Protein AF-A0A933GAS9-F1 (afdb_monomer_lite)

Sequence (254 aa):
MAAKLWDLASPVLLTLSVLVRNAERKRPPSYEQARKTLLDLLARQEREADRMQMEAAWLRARSPLVYLIDEVMVLDLAWSDENRKHWQNETLEVTYLHKPQPMRAVDFFKECDEVQQELFSRVNEQERLARQDLLEVFYVCLKLGFRGRYRRHEDQKVQGHTLSEYMAVLFDKLPAKALLAEDRVTGEAYKHTDDRQAVYTFGWTIKTCLAVLIGIALMYSIVTWTTWHRLTKDVNDIAEQKIQQTVREADTTG

Radius of gyration: 34.31 Å; chains: 1; bounding box: 99×55×86 Å

Structure (mmCIF, N/CA/C/O backbone):
data_AF-A0A933GAS9-F1
#
_entry.id   AF-A0A933GAS9-F1
#
loop_
_atom_site.group_PDB
_atom_site.id
_atom_site.type_symbol
_atom_site.label_atom_id
_atom_site.label_alt_id
_atom_site.label_comp_id
_atom_site.label_asym_id
_atom_site.label_entity_id
_atom_site.label_seq_id
_atom_site.pdbx_PDB_ins_code
_atom_site.Cartn_x
_atom_site.Cartn_y
_atom_site.Cartn_z
_atom_site.occupancy
_atom_site.B_iso_or_equiv
_atom_site.auth_seq_id
_atom_site.auth_comp_id
_atom_site.auth_asym_id
_atom_site.auth_atom_id
_atom_site.pdbx_PDB_model_num
ATOM 1 N N . MET A 1 1 ? -13.356 -14.466 18.664 1.00 48.41 1 MET A N 1
ATOM 2 C CA . MET A 1 1 ? -12.412 -14.476 17.527 1.00 48.41 1 MET A CA 1
ATOM 3 C C . MET A 1 1 ? -11.523 -13.259 17.724 1.00 48.41 1 MET A C 1
ATOM 5 O O . MET A 1 1 ? -12.081 -12.201 17.979 1.00 48.41 1 MET A O 1
ATOM 9 N N . ALA A 1 2 ? -10.198 -13.412 17.785 1.00 64.69 2 ALA A N 1
ATOM 10 C CA . ALA A 1 2 ? -9.307 -12.265 17.984 1.00 64.69 2 ALA A CA 1
ATOM 11 C C . ALA A 1 2 ? -9.431 -11.321 16.779 1.00 64.69 2 ALA A C 1
ATOM 13 O O . ALA A 1 2 ? -9.410 -11.805 15.647 1.00 64.69 2 ALA A O 1
ATOM 14 N N . ALA A 1 3 ? -9.623 -10.023 17.025 1.00 77.06 3 ALA A N 1
ATOM 15 C CA . ALA A 1 3 ? -9.703 -9.024 15.964 1.00 77.06 3 ALA A CA 1
ATOM 16 C C . ALA A 1 3 ? -8.361 -8.961 15.224 1.00 77.06 3 ALA A C 1
ATOM 18 O O . ALA A 1 3 ? -7.308 -8.918 15.867 1.00 77.06 3 ALA A O 1
ATOM 19 N N . LYS A 1 4 ? -8.397 -8.999 13.889 1.00 87.38 4 LYS A N 1
ATOM 20 C CA . LYS A 1 4 ? -7.196 -8.928 13.056 1.00 87.38 4 LYS A CA 1
ATOM 21 C C . LYS A 1 4 ? -7.093 -7.566 12.405 1.00 87.38 4 LYS A C 1
ATOM 23 O O . LYS A 1 4 ? -8.086 -6.991 11.966 1.00 87.38 4 LYS A O 1
ATOM 28 N N . LEU A 1 5 ? -5.867 -7.080 12.249 1.00 90.81 5 LEU A N 1
ATOM 29 C CA . LEU A 1 5 ? -5.626 -5.798 11.582 1.00 90.81 5 LEU A CA 1
ATOM 30 C C . LEU A 1 5 ? -6.091 -5.836 10.115 1.00 90.81 5 LEU A C 1
ATOM 32 O O . LEU A 1 5 ? -6.534 -4.829 9.561 1.00 90.81 5 LEU A O 1
ATOM 36 N N . TRP A 1 6 ? -6.057 -7.024 9.509 1.00 89.94 6 TRP A N 1
ATOM 37 C CA . TRP A 1 6 ? -6.593 -7.284 8.177 1.00 89.94 6 TRP A CA 1
ATOM 38 C C . TRP A 1 6 ? -8.081 -6.927 8.028 1.00 89.94 6 TRP A C 1
ATOM 40 O O . TRP A 1 6 ? -8.491 -6.428 6.976 1.00 89.94 6 TRP A O 1
ATOM 50 N N . ASP A 1 7 ? -8.890 -7.111 9.074 1.00 91.25 7 ASP A N 1
ATOM 51 C CA . ASP A 1 7 ? -10.328 -6.820 9.033 1.00 91.25 7 ASP A CA 1
ATOM 52 C C . ASP A 1 7 ? -10.596 -5.313 8.863 1.00 91.25 7 ASP A C 1
ATOM 54 O O . ASP A 1 7 ? -11.583 -4.924 8.238 1.00 91.25 7 ASP A O 1
ATOM 58 N N . LEU A 1 8 ? -9.672 -4.467 9.336 1.00 94.88 8 LEU A N 1
ATOM 59 C CA . LEU A 1 8 ? -9.704 -3.010 9.169 1.00 94.88 8 LEU A CA 1
ATOM 60 C C . LEU A 1 8 ? -9.134 -2.562 7.813 1.00 94.88 8 LEU A C 1
ATOM 62 O O . LEU A 1 8 ? -9.621 -1.607 7.206 1.00 94.88 8 LEU A O 1
ATOM 66 N N . ALA A 1 9 ? -8.095 -3.242 7.320 1.00 95.06 9 ALA A N 1
ATOM 67 C CA . ALA A 1 9 ? -7.422 -2.885 6.069 1.00 95.06 9 ALA A CA 1
ATOM 68 C C . ALA A 1 9 ? -8.197 -3.342 4.821 1.00 95.06 9 ALA A C 1
ATOM 70 O O . ALA A 1 9 ? -8.277 -2.614 3.825 1.00 95.06 9 ALA A O 1
ATOM 71 N N . SER A 1 10 ? -8.799 -4.532 4.863 1.00 93.69 10 SER A N 1
ATOM 72 C CA . SER A 1 10 ? -9.445 -5.147 3.701 1.00 93.69 10 SER A CA 1
ATOM 73 C C . SER A 1 10 ? -10.564 -4.301 3.070 1.00 93.69 10 SER A C 1
ATOM 75 O O . SER A 1 10 ? -10.582 -4.210 1.839 1.00 93.69 10 SER A O 1
ATOM 77 N N . PRO A 1 11 ? -11.441 -3.585 3.811 1.00 96.31 11 PRO A N 1
ATOM 78 C CA . PRO A 1 11 ? -12.473 -2.753 3.194 1.00 96.31 11 PRO A CA 1
ATOM 79 C C . PRO A 1 11 ? -11.889 -1.601 2.369 1.00 96.31 11 PRO A C 1
ATOM 81 O O . PRO A 1 11 ? -12.454 -1.235 1.334 1.00 96.31 11 PRO A O 1
ATOM 84 N N . VAL A 1 12 ? -10.749 -1.046 2.797 1.00 96.62 12 VAL A N 1
ATOM 85 C CA . VAL A 1 12 ? -10.029 0.015 2.074 1.00 96.62 12 VAL A CA 1
ATOM 86 C C . VAL A 1 12 ? -9.494 -0.521 0.751 1.00 96.62 12 VAL A C 1
ATOM 88 O O . VAL A 1 12 ? -9.767 0.053 -0.304 1.00 96.62 12 VAL A O 1
ATOM 91 N N . LEU A 1 13 ? -8.811 -1.665 0.793 1.00 94.00 13 LEU A N 1
ATOM 92 C CA . LEU A 1 13 ? -8.242 -2.321 -0.387 1.00 94.00 13 LEU A CA 1
ATOM 93 C C . LEU A 1 13 ? -9.319 -2.762 -1.392 1.00 94.00 13 LEU A C 1
ATOM 95 O O . LEU A 1 13 ? -9.166 -2.581 -2.604 1.00 94.00 13 LEU A O 1
ATOM 99 N N . LEU A 1 14 ? -10.440 -3.297 -0.900 1.00 93.56 14 LEU A N 1
ATOM 100 C CA . LEU A 1 14 ? -11.584 -3.682 -1.729 1.00 93.56 14 LEU A CA 1
ATOM 101 C C . LEU A 1 14 ? -12.230 -2.466 -2.393 1.00 93.56 14 LEU A C 1
ATOM 103 O O . LEU A 1 14 ? -12.504 -2.495 -3.593 1.00 93.56 14 LEU A O 1
ATOM 107 N N . THR A 1 15 ? -12.434 -1.383 -1.640 1.00 94.44 15 THR A N 1
ATOM 108 C CA . THR A 1 15 ? -12.985 -0.136 -2.186 1.00 94.44 15 THR A CA 1
ATOM 109 C C . THR A 1 15 ? -12.075 0.424 -3.271 1.00 94.44 15 THR A C 1
ATOM 111 O O . THR A 1 15 ? -12.555 0.773 -4.349 1.00 94.44 15 THR A O 1
ATOM 114 N N . LEU A 1 16 ? -10.761 0.435 -3.039 1.00 93.06 16 LEU A N 1
ATOM 115 C CA . LEU A 1 16 ? -9.787 0.875 -4.032 1.00 93.06 16 LEU A CA 1
ATOM 116 C C . LEU A 1 16 ? -9.860 0.035 -5.315 1.00 93.06 16 LEU A C 1
ATOM 118 O O . LEU A 1 16 ? -9.949 0.586 -6.411 1.00 93.06 16 LEU A O 1
ATOM 122 N N . SER A 1 17 ? -9.927 -1.290 -5.177 1.00 90.62 17 SER A N 1
ATOM 123 C CA . SER A 1 17 ? -10.065 -2.217 -6.308 1.00 90.62 17 SER A CA 1
ATOM 124 C C . SER A 1 17 ? -11.349 -1.966 -7.111 1.00 90.62 17 SER A C 1
ATOM 126 O O . SER A 1 17 ? -11.346 -2.032 -8.341 1.00 90.62 17 SER A O 1
ATOM 128 N N . VAL A 1 18 ? -12.455 -1.637 -6.436 1.00 91.12 18 VAL A N 1
ATOM 129 C CA . VAL A 1 18 ? -13.719 -1.260 -7.090 1.00 91.12 18 VAL A CA 1
ATOM 130 C C . VAL A 1 18 ? -13.575 0.055 -7.860 1.00 91.12 18 VAL A C 1
ATOM 132 O O . VAL A 1 18 ? -14.058 0.140 -8.990 1.00 91.12 18 VAL A O 1
ATOM 135 N N . LEU A 1 19 ? -12.899 1.062 -7.297 1.00 89.25 19 LEU A N 1
ATOM 136 C CA . LEU A 1 19 ? -12.661 2.343 -7.975 1.00 89.25 19 LEU A CA 1
ATOM 137 C C . LEU A 1 19 ? -11.825 2.154 -9.249 1.00 89.25 19 LEU A C 1
ATOM 139 O O . LEU A 1 19 ? -12.211 2.665 -10.302 1.00 89.25 19 LEU A O 1
ATOM 143 N N . VAL A 1 20 ? -10.749 1.363 -9.178 1.00 88.31 20 VAL A N 1
ATOM 144 C CA . VAL A 1 20 ? -9.908 1.020 -10.340 1.00 88.31 20 VAL A CA 1
ATOM 145 C C . VAL A 1 20 ? -10.725 0.295 -11.406 1.00 88.31 20 VAL A C 1
ATOM 147 O O . VAL A 1 20 ? -10.788 0.738 -12.551 1.00 88.31 20 VAL A O 1
ATOM 150 N N . ARG A 1 21 ? -11.455 -0.759 -11.027 1.00 88.25 21 ARG A N 1
ATOM 151 C CA . ARG A 1 21 ? -12.283 -1.533 -11.965 1.00 88.25 21 ARG A CA 1
ATOM 152 C C . ARG A 1 21 ? -13.377 -0.690 -12.628 1.00 88.25 21 ARG A C 1
ATOM 154 O O . ARG A 1 21 ? -13.732 -0.919 -13.785 1.00 88.25 21 ARG A O 1
ATOM 161 N N . ASN A 1 22 ? -13.945 0.277 -11.909 1.00 87.06 22 ASN A N 1
ATOM 162 C CA . ASN A 1 22 ? -14.915 1.213 -12.475 1.00 87.06 22 ASN A CA 1
ATOM 163 C C . ASN A 1 22 ? -14.261 2.149 -13.500 1.00 87.06 22 ASN A C 1
ATOM 165 O O . ASN A 1 22 ? -14.838 2.386 -14.566 1.00 87.06 22 ASN A O 1
ATOM 169 N N . ALA A 1 23 ? -13.042 2.618 -13.228 1.00 85.31 23 ALA A N 1
ATOM 170 C CA . ALA A 1 23 ? -12.268 3.418 -14.170 1.00 85.31 23 ALA A CA 1
ATOM 171 C C . ALA A 1 23 ? -11.911 2.630 -15.444 1.00 85.31 23 ALA A C 1
ATOM 173 O O . ALA A 1 23 ? -12.145 3.134 -16.543 1.00 85.31 23 ALA A O 1
ATOM 174 N N . GLU A 1 24 ? -11.472 1.372 -15.326 1.00 85.44 24 GLU A N 1
ATOM 175 C CA . GLU A 1 24 ? -11.213 0.475 -16.471 1.00 85.44 24 GLU A CA 1
ATOM 176 C C . GLU A 1 24 ? -12.456 0.277 -17.353 1.00 85.44 24 GLU A C 1
ATOM 178 O O . GLU A 1 24 ? -12.376 0.210 -18.580 1.00 85.44 24 GLU A O 1
ATOM 183 N N . ARG A 1 25 ? -13.643 0.255 -16.737 1.00 88.38 25 ARG A N 1
ATOM 184 C CA . ARG A 1 25 ? -14.943 0.181 -17.425 1.00 88.38 25 ARG A CA 1
ATOM 185 C C . ARG A 1 25 ? -15.400 1.516 -18.023 1.00 88.38 25 ARG A C 1
ATOM 187 O O . ARG A 1 25 ? -16.572 1.646 -18.381 1.00 88.38 25 ARG A O 1
ATOM 194 N N . LYS A 1 26 ? -14.503 2.501 -18.134 1.00 85.88 26 LYS A N 1
ATOM 195 C CA . LYS A 1 26 ? -14.772 3.863 -18.627 1.00 85.88 26 LYS A CA 1
ATOM 196 C C . LYS A 1 26 ? -15.859 4.589 -17.827 1.00 85.88 26 LYS A C 1
ATOM 198 O O . LYS A 1 26 ? -16.584 5.422 -18.366 1.00 85.88 26 LYS A O 1
ATOM 203 N N . ARG A 1 27 ? -15.986 4.266 -16.539 1.00 87.81 27 ARG A N 1
ATOM 204 C CA . ARG A 1 27 ? -16.880 4.936 -15.585 1.00 87.81 27 ARG A CA 1
ATOM 205 C C . ARG A 1 27 ? -16.076 5.408 -14.372 1.00 87.81 27 ARG A C 1
ATOM 207 O O . ARG A 1 27 ? -16.343 4.948 -13.259 1.00 87.81 27 ARG A O 1
ATOM 214 N N . PRO A 1 28 ? -15.052 6.260 -14.568 1.00 86.50 28 PRO A N 1
ATOM 215 C CA . PRO A 1 28 ? -14.286 6.762 -13.444 1.00 86.50 28 PRO A CA 1
ATOM 216 C C . PRO A 1 28 ? -15.210 7.571 -12.517 1.00 86.50 28 PRO A C 1
ATOM 218 O O . PRO A 1 28 ? -16.067 8.314 -13.004 1.00 86.50 28 PRO A O 1
ATOM 221 N N . PRO A 1 29 ? -15.062 7.435 -11.190 1.00 88.12 29 PRO A N 1
ATOM 222 C CA . PRO A 1 29 ? -15.756 8.306 -10.247 1.00 88.12 29 PRO A CA 1
ATOM 223 C C . PRO A 1 29 ? -15.302 9.757 -10.448 1.00 88.12 29 PRO A C 1
ATOM 225 O O . PRO A 1 29 ? -14.171 10.003 -10.885 1.00 88.12 29 PRO A O 1
ATOM 228 N N . SER A 1 30 ? -16.152 10.720 -10.082 1.00 90.88 30 SER A N 1
ATOM 229 C CA . SER A 1 30 ? -15.696 12.108 -9.977 1.00 90.88 30 SER A CA 1
ATOM 230 C C . SER A 1 30 ? -14.639 12.233 -8.874 1.00 90.88 30 SER A C 1
ATOM 232 O O . SER A 1 30 ? -14.633 11.452 -7.918 1.00 90.88 30 SER A O 1
ATOM 234 N N . TYR A 1 31 ? -13.753 13.226 -8.998 1.00 92.50 31 TYR A N 1
ATOM 235 C CA . TYR A 1 31 ? -12.731 13.521 -7.988 1.00 92.50 31 TYR A CA 1
ATOM 236 C C . TYR A 1 31 ? -13.344 13.653 -6.585 1.00 92.50 31 TYR A C 1
ATOM 238 O O . TYR A 1 31 ? -12.924 12.968 -5.652 1.00 92.50 31 TYR A O 1
ATOM 246 N N . GLU A 1 32 ? -14.396 14.465 -6.453 1.00 93.12 32 GLU A N 1
ATOM 247 C CA . GLU A 1 32 ? -15.086 14.701 -5.180 1.00 93.12 32 GLU A CA 1
ATOM 248 C C . GLU A 1 32 ? -15.701 13.420 -4.609 1.00 93.12 32 GLU A C 1
ATOM 250 O O . GLU A 1 32 ? -15.577 13.150 -3.414 1.00 93.12 32 GLU A O 1
ATOM 255 N N . GLN A 1 33 ? -16.326 12.598 -5.460 1.00 93.62 3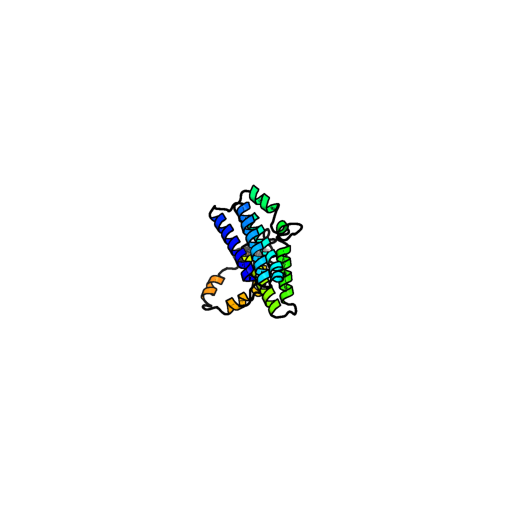3 GLN A N 1
ATOM 256 C CA . GLN A 1 33 ? -16.934 11.341 -5.034 1.00 93.62 33 GLN A CA 1
ATOM 257 C C . GLN A 1 33 ? -15.876 10.353 -4.540 1.00 93.62 33 GLN A C 1
ATOM 259 O O . GLN A 1 33 ? -16.061 9.750 -3.481 1.00 93.62 33 GLN A O 1
ATOM 264 N N . ALA A 1 34 ? -14.774 10.188 -5.277 1.00 94.25 34 ALA A N 1
ATOM 265 C CA . ALA A 1 34 ? -13.682 9.302 -4.885 1.00 94.25 34 ALA A CA 1
ATOM 266 C C . ALA A 1 34 ? -13.052 9.760 -3.564 1.00 94.25 34 ALA A C 1
ATOM 268 O O . ALA A 1 34 ? -12.948 8.968 -2.625 1.00 94.25 34 ALA A O 1
ATOM 269 N N . ARG A 1 35 ? -12.713 11.052 -3.462 1.00 95.31 35 ARG A N 1
ATOM 270 C CA . ARG A 1 35 ? -12.095 11.647 -2.271 1.00 95.31 35 ARG A CA 1
ATOM 271 C C . ARG A 1 35 ? -12.984 11.493 -1.042 1.00 95.31 35 ARG A C 1
ATOM 273 O O . ARG A 1 35 ? -12.525 10.982 -0.024 1.00 95.31 35 ARG A O 1
ATOM 280 N N . LYS A 1 36 ? -14.266 11.857 -1.151 1.00 95.81 36 LYS A N 1
ATOM 281 C CA . LYS A 1 36 ? -15.238 11.702 -0.062 1.00 95.81 36 LYS A CA 1
ATOM 282 C C . LYS A 1 36 ? -15.380 10.241 0.361 1.00 95.81 36 LYS A C 1
ATOM 284 O O . LYS A 1 36 ? -15.288 9.947 1.545 1.00 95.81 36 LYS A O 1
ATOM 289 N N . THR A 1 37 ? -15.543 9.326 -0.597 1.00 96.06 37 THR A N 1
ATOM 290 C CA . THR A 1 37 ? -15.703 7.889 -0.313 1.00 96.06 37 THR A CA 1
ATOM 291 C C . THR A 1 37 ? -14.514 7.335 0.472 1.00 96.06 37 THR A C 1
ATOM 293 O O . THR A 1 37 ? -14.703 6.601 1.439 1.00 96.06 37 THR A O 1
ATOM 296 N N . LEU A 1 38 ? -13.291 7.693 0.075 1.00 96.94 38 LEU A N 1
ATOM 297 C CA . LEU A 1 38 ? -12.070 7.220 0.725 1.00 96.94 38 LEU A CA 1
ATOM 298 C C . LEU A 1 38 ? -11.891 7.824 2.121 1.00 96.94 38 LEU A C 1
ATOM 300 O O . LEU A 1 38 ? -11.577 7.090 3.053 1.00 96.94 38 LEU A O 1
ATOM 304 N N . LEU A 1 39 ? -12.138 9.126 2.289 1.00 97.19 39 LEU A N 1
ATOM 305 C CA . LEU A 1 39 ? -12.057 9.787 3.596 1.00 97.19 39 LEU A CA 1
ATOM 306 C C . LEU A 1 39 ? -13.109 9.255 4.576 1.00 97.19 39 LEU A C 1
ATOM 308 O O . LEU A 1 39 ? -12.769 8.919 5.710 1.00 97.19 39 LEU A O 1
ATOM 312 N N . ASP A 1 40 ? -14.360 9.111 4.134 1.00 97.44 40 ASP A N 1
ATOM 313 C CA . ASP A 1 40 ? -15.444 8.553 4.950 1.00 97.44 40 ASP A CA 1
ATOM 314 C C . ASP A 1 40 ? -15.118 7.116 5.382 1.00 97.44 40 ASP A C 1
ATOM 316 O O . ASP A 1 40 ? -15.367 6.727 6.529 1.00 97.44 40 ASP A O 1
ATOM 320 N N . LEU A 1 41 ? -14.523 6.330 4.478 1.00 97.69 41 LEU A N 1
ATOM 321 C CA . LEU A 1 41 ? -14.094 4.967 4.761 1.00 97.69 41 LEU A CA 1
ATOM 322 C C . LEU A 1 41 ? -12.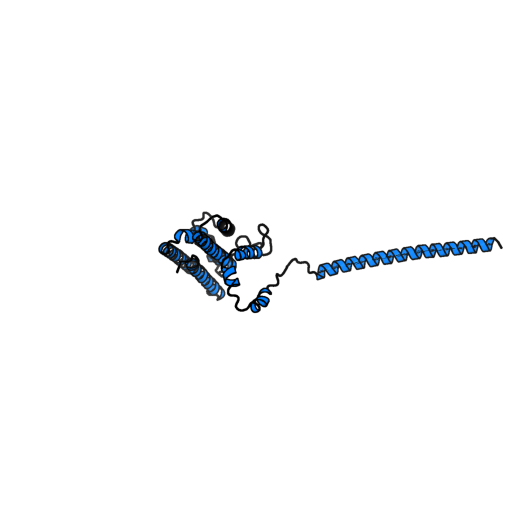939 4.923 5.764 1.00 97.69 41 LEU A C 1
ATOM 324 O O . LEU A 1 41 ? -13.035 4.180 6.737 1.00 97.69 41 LEU A O 1
ATOM 328 N N . LEU A 1 42 ? -11.883 5.714 5.566 1.00 97.50 42 LEU A N 1
ATOM 329 C CA . LEU A 1 42 ? -10.743 5.781 6.487 1.00 97.50 42 LEU A CA 1
ATOM 330 C C . LEU A 1 42 ? -11.189 6.218 7.888 1.00 97.50 42 LEU A C 1
ATOM 332 O O . LEU A 1 42 ? -10.857 5.557 8.869 1.00 97.50 42 LEU A O 1
ATOM 336 N N . ALA A 1 43 ? -12.033 7.249 7.981 1.00 96.75 43 ALA A N 1
ATOM 337 C CA . ALA A 1 43 ? -12.601 7.703 9.248 1.00 96.75 43 ALA A CA 1
ATOM 338 C C . ALA A 1 43 ? -13.492 6.636 9.908 1.00 96.75 43 ALA A C 1
ATOM 340 O O . ALA A 1 43 ? -13.548 6.526 11.134 1.00 96.75 43 ALA A O 1
ATOM 341 N N . ARG A 1 44 ? -14.212 5.833 9.113 1.00 97.38 44 ARG A N 1
ATOM 342 C CA . ARG A 1 44 ? -14.976 4.692 9.631 1.00 97.38 44 ARG A CA 1
ATOM 343 C C . ARG A 1 44 ? -14.059 3.605 10.186 1.00 97.38 44 ARG A C 1
ATOM 345 O O . ARG A 1 44 ? -14.372 3.093 11.257 1.00 97.38 44 ARG A O 1
ATOM 352 N N . GLN A 1 45 ? -12.973 3.265 9.490 1.00 97.06 45 GLN A N 1
ATOM 353 C CA . GLN A 1 45 ? -12.019 2.260 9.969 1.00 97.06 45 GLN A CA 1
ATOM 354 C C . GLN A 1 45 ? -11.286 2.725 11.226 1.00 97.06 45 GLN A C 1
ATOM 356 O O . GLN A 1 45 ? -11.084 1.932 12.131 1.00 97.06 45 GLN A O 1
ATOM 361 N N . GLU A 1 46 ? -10.995 4.018 11.351 1.00 96.62 46 GLU A N 1
ATOM 362 C CA . GLU A 1 46 ? -10.413 4.592 12.569 1.00 96.62 46 GLU A CA 1
ATOM 363 C C . GLU A 1 46 ? -11.344 4.437 13.785 1.00 96.62 46 GLU A C 1
ATOM 365 O O . GLU A 1 46 ? -10.907 4.003 14.847 1.00 96.62 46 GLU A O 1
ATOM 370 N N . ARG A 1 47 ? -12.655 4.660 13.614 1.00 97.19 47 ARG A N 1
ATOM 371 C CA . ARG A 1 47 ? -13.664 4.387 14.661 1.00 97.19 47 ARG A CA 1
ATOM 372 C C . ARG A 1 47 ? -13.885 2.899 14.943 1.00 97.19 47 ARG A C 1
ATOM 374 O O . ARG A 1 47 ? -14.416 2.538 15.989 1.00 97.19 47 ARG A O 1
ATOM 381 N N . GLU A 1 48 ? -13.624 2.026 13.976 1.00 96.31 48 GLU A N 1
ATOM 382 C CA . GLU A 1 48 ? -13.687 0.576 14.187 1.00 96.31 48 GLU A CA 1
ATOM 383 C C . GLU A 1 48 ? -12.445 0.093 14.943 1.00 96.31 48 GLU A C 1
ATOM 385 O O . GLU A 1 48 ? -12.581 -0.673 15.890 1.00 96.31 48 GLU A O 1
ATOM 390 N N . ALA A 1 49 ? -11.266 0.620 14.607 1.00 95.69 49 ALA A N 1
ATOM 391 C CA . ALA A 1 49 ? -10.025 0.358 15.322 1.00 95.69 49 ALA A CA 1
ATOM 392 C C . ALA A 1 49 ? -10.130 0.752 16.801 1.00 95.69 49 ALA A C 1
ATOM 394 O O . ALA A 1 49 ? -9.740 -0.039 17.652 1.00 95.69 49 ALA A O 1
ATOM 395 N N . ASP A 1 50 ? -10.720 1.914 17.098 1.00 95.81 50 ASP A N 1
ATOM 396 C CA . ASP A 1 50 ? -11.013 2.370 18.467 1.00 95.81 50 ASP A CA 1
ATOM 397 C C . ASP A 1 50 ? -11.917 1.384 19.227 1.00 95.81 50 ASP A C 1
ATOM 399 O O . ASP A 1 50 ? -11.609 0.911 20.319 1.00 95.81 50 ASP A O 1
ATOM 403 N N . ARG A 1 51 ? -13.003 0.930 18.591 1.00 95.06 51 ARG A N 1
ATOM 404 C CA . ARG A 1 51 ? -13.896 -0.081 19.187 1.00 95.06 51 ARG A CA 1
ATOM 405 C C . ARG A 1 51 ? -13.226 -1.435 19.410 1.00 95.06 51 ARG A C 1
ATOM 407 O O . ARG A 1 51 ? -13.616 -2.158 20.325 1.00 95.06 51 ARG A O 1
ATOM 414 N N . MET A 1 52 ? -12.253 -1.786 18.575 1.00 92.75 52 MET A N 1
ATOM 415 C CA . MET A 1 52 ? -11.481 -3.023 18.675 1.00 92.75 52 MET A CA 1
ATOM 416 C C . MET A 1 52 ? -10.245 -2.896 19.578 1.00 92.75 52 MET A C 1
ATOM 418 O O . MET A 1 52 ? -9.569 -3.904 19.776 1.00 92.75 52 MET A O 1
ATOM 422 N N . GLN A 1 53 ? -9.948 -1.708 20.128 1.00 92.75 53 GLN A N 1
ATOM 423 C CA . GLN A 1 53 ? -8.716 -1.417 20.881 1.00 92.75 53 GLN A CA 1
ATOM 424 C C . GLN A 1 53 ? -7.442 -1.694 20.057 1.00 92.75 53 GLN A C 1
ATOM 426 O O . GLN A 1 53 ? -6.467 -2.282 20.530 1.00 92.75 53 GLN A O 1
ATOM 431 N N . MET A 1 54 ? -7.483 -1.335 18.771 1.00 92.62 54 MET A N 1
ATOM 432 C CA . MET A 1 54 ? -6.421 -1.548 17.781 1.00 92.62 54 MET A CA 1
ATOM 433 C C . MET A 1 54 ? -5.890 -0.233 17.198 1.00 92.62 54 MET A C 1
ATOM 435 O O . MET A 1 54 ? -5.298 -0.224 16.118 1.00 92.62 54 MET A O 1
ATOM 439 N N . GLU A 1 55 ? -6.075 0.887 17.890 1.00 94.06 55 GLU A N 1
ATOM 440 C CA . GLU A 1 55 ? -5.730 2.235 17.430 1.00 94.06 55 GLU A CA 1
ATOM 441 C C . GLU A 1 55 ? -4.250 2.318 17.054 1.00 94.06 55 GLU A C 1
ATOM 443 O O . GLU A 1 55 ? -3.904 2.762 15.962 1.00 94.06 55 GLU A O 1
ATOM 448 N N . ALA A 1 56 ? -3.365 1.805 17.914 1.00 91.81 56 ALA A N 1
ATOM 449 C CA . ALA A 1 56 ? -1.925 1.808 17.666 1.00 91.81 56 ALA A CA 1
ATOM 450 C C . ALA A 1 56 ? -1.533 0.989 16.422 1.00 91.81 56 ALA A C 1
ATOM 452 O O . ALA A 1 56 ? -0.675 1.409 15.643 1.00 91.81 56 ALA A O 1
ATOM 453 N N . ALA A 1 57 ? -2.175 -0.162 16.205 1.00 91.88 57 ALA A N 1
ATOM 454 C CA . ALA A 1 57 ? -1.932 -0.996 15.030 1.00 91.88 57 ALA A CA 1
ATOM 455 C C . ALA A 1 57 ? -2.475 -0.331 13.754 1.00 91.88 57 ALA A C 1
ATOM 457 O O . ALA A 1 57 ? -1.791 -0.291 12.728 1.00 91.88 57 ALA A O 1
ATOM 458 N N . TRP A 1 58 ? -3.668 0.266 13.832 1.00 95.06 58 TRP A N 1
ATOM 459 C CA . TRP A 1 58 ? -4.289 1.006 12.735 1.00 95.06 58 TRP A CA 1
ATOM 460 C C . TRP A 1 58 ? -3.477 2.236 12.321 1.00 95.06 58 TRP A C 1
ATOM 462 O O . TRP A 1 58 ? -3.289 2.469 11.127 1.00 95.06 58 TRP A O 1
ATOM 472 N N . LEU A 1 59 ? -2.931 2.987 13.282 1.00 93.75 59 LEU A N 1
ATOM 473 C CA . LEU A 1 59 ? -2.069 4.143 13.018 1.00 93.75 59 LEU A CA 1
ATOM 474 C C . LEU A 1 59 ? -0.864 3.782 12.141 1.00 93.75 59 LEU A C 1
ATOM 476 O O . LEU A 1 59 ? -0.464 4.593 11.307 1.00 93.75 59 LEU A O 1
ATOM 480 N N . ARG A 1 60 ? -0.315 2.571 12.295 1.00 94.00 60 ARG A N 1
ATOM 481 C CA . ARG A 1 60 ? 0.765 2.063 11.436 1.00 94.00 60 ARG A CA 1
ATOM 482 C C . ARG A 1 60 ? 0.245 1.534 10.101 1.00 94.00 60 ARG A C 1
ATOM 484 O O . ARG A 1 60 ? 0.873 1.765 9.077 1.00 94.00 60 ARG A O 1
ATOM 491 N N . ALA A 1 61 ? -0.900 0.853 10.092 1.00 95.19 61 ALA A N 1
ATOM 492 C CA . ALA A 1 61 ? -1.467 0.244 8.887 1.00 95.19 61 ALA A CA 1
ATOM 493 C C . ALA A 1 61 ? -2.066 1.250 7.898 1.00 95.19 61 ALA A C 1
ATOM 495 O O . ALA A 1 61 ? -2.060 1.012 6.692 1.00 95.19 61 ALA A O 1
ATOM 496 N N . ARG A 1 62 ? -2.576 2.389 8.377 1.00 95.00 62 ARG A N 1
ATOM 497 C CA . ARG A 1 62 ? -3.183 3.404 7.506 1.00 95.00 62 ARG A CA 1
ATOM 498 C C . ARG A 1 62 ? -2.169 4.065 6.574 1.00 95.00 62 ARG A C 1
ATOM 500 O O . ARG A 1 62 ? -2.548 4.460 5.476 1.00 95.00 62 ARG A O 1
ATOM 507 N N . SER A 1 63 ? -0.896 4.148 6.970 1.00 94.12 63 SER A N 1
ATOM 508 C CA . SER A 1 63 ? 0.171 4.735 6.150 1.00 94.12 63 SER A CA 1
ATOM 509 C C . SER A 1 63 ? 0.360 4.003 4.813 1.00 94.12 63 SER A C 1
ATOM 511 O O . SER A 1 63 ? 0.132 4.628 3.775 1.00 94.12 63 SER A O 1
ATOM 513 N N . PRO A 1 64 ? 0.672 2.688 4.771 1.00 95.06 64 PRO A N 1
ATOM 514 C CA . PRO A 1 64 ? 0.811 1.963 3.507 1.00 95.06 64 PRO A CA 1
ATOM 515 C C . PRO A 1 64 ? -0.469 1.928 2.672 1.00 95.06 64 PRO A C 1
ATOM 517 O O . PRO A 1 64 ? -0.385 1.906 1.443 1.00 95.06 64 PRO A O 1
ATOM 520 N N . LEU A 1 65 ? -1.647 1.955 3.304 1.00 96.25 65 LEU A N 1
ATOM 521 C CA . LEU A 1 65 ? -2.922 2.056 2.591 1.00 96.25 65 LEU A CA 1
ATOM 522 C C . LEU A 1 65 ? -3.055 3.403 1.878 1.00 96.25 65 LEU A C 1
ATOM 524 O O . LEU A 1 65 ? -3.416 3.440 0.706 1.00 96.25 65 LEU A O 1
ATOM 528 N N . VAL A 1 66 ? -2.731 4.502 2.556 1.00 95.94 66 VAL A N 1
ATOM 529 C CA . VAL A 1 66 ? -2.765 5.849 1.976 1.00 95.94 66 VAL A CA 1
ATOM 530 C C . VAL A 1 66 ? -1.725 6.007 0.871 1.00 95.94 66 VAL A C 1
ATOM 532 O O . VAL A 1 66 ? -2.064 6.535 -0.186 1.00 95.94 66 VAL A O 1
ATOM 535 N N . TYR A 1 67 ? -0.508 5.485 1.051 1.00 94.69 67 TYR A N 1
ATOM 536 C CA . TYR A 1 67 ? 0.517 5.486 0.003 1.00 94.69 67 TYR A CA 1
ATOM 537 C C . TYR A 1 67 ? 0.032 4.778 -1.268 1.00 94.69 67 TYR A C 1
ATOM 539 O O . TYR A 1 67 ? 0.179 5.316 -2.369 1.00 94.69 67 TYR A O 1
ATOM 547 N N . LEU A 1 68 ? -0.603 3.610 -1.115 1.00 94.56 68 LEU A N 1
ATOM 548 C CA . LEU A 1 68 ? -1.228 2.890 -2.222 1.00 94.56 68 LEU A CA 1
ATOM 549 C C . LEU A 1 68 ? -2.374 3.694 -2.846 1.00 94.56 68 LEU A C 1
ATOM 551 O O . LEU A 1 68 ? -2.406 3.833 -4.066 1.00 94.56 68 LEU A O 1
ATOM 555 N N . ILE A 1 69 ? -3.302 4.221 -2.038 1.00 95.19 69 ILE A N 1
ATOM 556 C CA . ILE A 1 69 ? -4.439 5.010 -2.530 1.00 95.19 69 ILE A CA 1
ATOM 557 C C . ILE A 1 69 ? -3.932 6.172 -3.371 1.00 95.19 69 ILE A C 1
ATOM 559 O O . ILE A 1 69 ? -4.353 6.316 -4.515 1.00 95.19 69 ILE A O 1
ATOM 563 N N . ASP A 1 70 ? -3.019 6.979 -2.833 1.00 93.62 70 ASP A N 1
ATOM 564 C CA . ASP A 1 70 ? -2.490 8.122 -3.557 1.00 93.62 70 ASP A CA 1
ATOM 565 C C . ASP A 1 70 ? -1.871 7.657 -4.877 1.00 93.62 70 ASP A C 1
ATOM 567 O O . ASP A 1 70 ? -2.150 8.248 -5.922 1.00 93.62 70 ASP A O 1
ATOM 571 N N . GLU A 1 71 ? -1.017 6.623 -4.862 1.00 91.81 71 GLU A N 1
ATOM 572 C CA . GLU A 1 71 ? -0.396 6.051 -6.069 1.00 91.81 71 GLU A CA 1
ATOM 573 C C . GLU A 1 71 ? -1.426 5.665 -7.133 1.00 91.81 71 GLU A C 1
ATOM 575 O O . GLU A 1 71 ? -1.373 6.192 -8.246 1.00 91.81 71 GLU A O 1
ATOM 580 N N . VAL A 1 72 ? -2.424 4.874 -6.763 1.00 91.06 72 VAL A N 1
ATOM 581 C CA . VAL A 1 72 ? -3.493 4.436 -7.666 1.00 91.06 72 VAL A CA 1
ATOM 582 C C . VAL A 1 72 ? -4.294 5.618 -8.221 1.00 91.06 72 VAL A C 1
ATOM 584 O O . VAL A 1 72 ? -4.555 5.687 -9.422 1.00 91.06 72 VAL A O 1
ATOM 587 N N . MET A 1 73 ? -4.653 6.591 -7.381 1.00 90.81 73 MET A N 1
ATOM 588 C CA . MET A 1 73 ? -5.447 7.755 -7.799 1.00 90.81 73 MET A CA 1
ATOM 589 C C . MET A 1 73 ? -4.702 8.630 -8.811 1.00 90.81 73 MET A C 1
ATOM 591 O O . MET A 1 73 ? -5.299 9.160 -9.745 1.00 90.81 73 MET A O 1
ATOM 595 N N . VAL A 1 74 ? -3.383 8.771 -8.661 1.00 88.88 74 VAL A N 1
ATOM 596 C CA . VAL A 1 74 ? -2.585 9.598 -9.574 1.00 88.88 74 VAL A CA 1
ATOM 597 C C . VAL A 1 74 ? -2.262 8.862 -10.876 1.00 88.88 74 VAL A C 1
ATOM 599 O O . VAL A 1 74 ? -2.104 9.518 -11.909 1.00 88.88 74 VAL A O 1
ATOM 602 N N . LEU A 1 75 ? -2.117 7.536 -10.842 1.00 84.75 75 LEU A N 1
ATOM 603 C CA . LEU A 1 75 ? -1.518 6.774 -11.942 1.00 84.75 75 LEU A CA 1
ATOM 604 C C . LEU A 1 75 ? -2.491 5.902 -12.713 1.00 84.75 75 LEU A C 1
ATOM 606 O O . LEU A 1 75 ? -2.405 5.864 -13.939 1.00 84.75 75 LEU A O 1
ATOM 610 N N . ASP A 1 76 ? -3.395 5.237 -12.005 1.00 79.31 76 ASP A N 1
ATOM 611 C CA . ASP A 1 76 ? -4.196 4.157 -12.572 1.00 79.31 76 ASP A CA 1
ATOM 612 C C . ASP A 1 76 ? -5.624 4.614 -12.872 1.00 79.31 76 ASP A C 1
ATOM 614 O O . ASP A 1 76 ? -6.281 4.080 -13.768 1.00 79.31 76 ASP A O 1
ATOM 618 N N . LEU A 1 77 ? -6.118 5.645 -12.175 1.00 81.25 77 LEU A N 1
ATOM 619 C CA . LEU A 1 77 ? -7.407 6.232 -12.521 1.00 81.25 77 LEU A CA 1
ATOM 620 C C . LEU A 1 77 ? -7.303 7.090 -13.790 1.00 81.25 77 LEU A C 1
ATOM 622 O O . LEU A 1 77 ? -6.545 8.059 -13.881 1.00 81.25 77 LEU A O 1
ATOM 626 N N . ALA A 1 78 ? -8.145 6.746 -14.769 1.00 80.19 78 ALA A N 1
ATOM 627 C CA . ALA A 1 78 ? -8.325 7.460 -16.032 1.00 80.19 78 ALA A CA 1
ATOM 628 C C . ALA A 1 78 ? -9.099 8.784 -15.847 1.00 80.19 78 ALA A C 1
ATOM 630 O O . ALA A 1 78 ? -10.156 9.004 -16.440 1.00 80.19 78 ALA A O 1
ATOM 631 N N . TRP A 1 79 ? -8.599 9.652 -14.972 1.00 83.50 79 TRP A N 1
ATOM 632 C CA . TRP A 1 79 ? -9.110 11.002 -14.758 1.00 83.50 79 TRP A CA 1
ATOM 633 C C . TRP A 1 79 ? -8.613 11.987 -15.818 1.00 83.50 79 TRP A C 1
ATOM 635 O O . TRP A 1 79 ? -7.599 11.751 -16.476 1.00 83.50 79 TRP A O 1
ATOM 645 N N . SER A 1 80 ? -9.308 13.126 -15.937 1.00 85.75 80 SER A N 1
ATOM 646 C CA . SER A 1 80 ? -8.761 14.297 -16.625 1.00 85.75 80 SER A CA 1
ATOM 647 C C . SER A 1 80 ? -7.474 14.763 -15.937 1.00 85.75 80 SER A C 1
ATOM 649 O O . SER A 1 80 ? -7.293 14.585 -14.727 1.00 85.75 80 SER A O 1
ATOM 651 N N . ASP A 1 81 ? -6.582 15.396 -16.697 1.00 87.25 81 ASP A N 1
ATOM 652 C CA . ASP A 1 81 ? -5.312 15.895 -16.158 1.00 87.25 81 ASP A CA 1
ATOM 653 C C . ASP A 1 81 ? -5.514 16.933 -15.043 1.00 87.25 81 ASP A C 1
ATOM 655 O O . ASP A 1 81 ? -4.702 17.020 -14.124 1.00 87.25 81 ASP A O 1
ATOM 659 N N . GLU A 1 82 ? -6.618 17.681 -15.081 1.00 89.12 82 GLU A N 1
ATOM 660 C CA . GLU A 1 82 ? -7.032 18.619 -14.032 1.00 89.12 82 GLU A CA 1
ATOM 661 C C . GLU A 1 82 ? -7.313 17.896 -12.711 1.00 89.12 82 GLU A C 1
ATOM 663 O O . GLU A 1 82 ? -6.723 18.234 -11.688 1.00 89.12 82 GLU A O 1
ATOM 668 N N . ASN A 1 83 ? -8.137 16.845 -12.730 1.00 89.25 83 ASN A N 1
ATOM 669 C CA . ASN A 1 83 ? -8.453 16.054 -11.537 1.00 89.25 83 ASN A CA 1
ATOM 670 C C . ASN A 1 83 ? -7.212 15.347 -10.977 1.00 89.25 83 ASN A C 1
ATOM 672 O O . ASN A 1 83 ? -7.029 15.280 -9.760 1.00 89.25 83 ASN A O 1
ATOM 676 N N . ARG A 1 84 ? -6.317 14.870 -11.852 1.00 89.56 84 ARG A N 1
ATOM 677 C CA . ARG A 1 84 ? -5.027 14.310 -11.429 1.00 89.56 84 ARG A CA 1
ATOM 678 C C . ARG A 1 84 ? -4.169 15.360 -10.718 1.00 89.56 84 ARG A C 1
ATOM 680 O O . ARG A 1 84 ? -3.608 15.060 -9.667 1.00 89.56 84 ARG A O 1
ATOM 687 N N . LYS A 1 85 ? -4.084 16.583 -11.255 1.00 90.25 85 LYS A N 1
ATOM 688 C CA . LYS A 1 85 ? -3.365 17.701 -10.617 1.00 90.25 85 LYS A CA 1
ATOM 689 C C . LYS A 1 85 ? -3.991 18.093 -9.281 1.00 90.25 85 LYS A C 1
ATOM 691 O O . LYS A 1 85 ? -3.259 18.294 -8.320 1.00 90.25 85 LYS A O 1
ATOM 696 N N . HIS A 1 86 ? -5.321 18.143 -9.195 1.00 91.25 86 HIS A N 1
ATOM 697 C CA . HIS A 1 86 ? -6.017 18.390 -7.931 1.00 91.25 86 HIS A CA 1
ATOM 698 C C . HIS A 1 86 ? -5.629 17.362 -6.867 1.00 91.25 86 HIS A C 1
ATOM 700 O O . HIS A 1 86 ? -5.257 17.744 -5.760 1.00 91.25 86 HIS A O 1
ATOM 706 N N . TRP A 1 87 ? -5.610 16.073 -7.217 1.00 92.19 87 TRP A N 1
ATOM 707 C CA . TRP A 1 87 ? -5.163 15.036 -6.289 1.00 92.19 87 TRP A CA 1
ATOM 708 C C . TRP A 1 87 ? -3.689 15.186 -5.893 1.00 92.19 87 TRP A C 1
ATOM 710 O O . TRP A 1 87 ? -3.350 15.040 -4.725 1.00 92.19 87 TRP A O 1
ATOM 720 N N . GLN A 1 88 ? -2.804 15.496 -6.846 1.00 90.44 88 GLN A N 1
ATOM 721 C CA . GLN A 1 88 ? -1.374 15.697 -6.577 1.00 90.44 88 GLN A CA 1
ATOM 722 C C . GLN A 1 88 ? -1.096 16.882 -5.645 1.00 90.44 88 GLN A C 1
ATOM 724 O O . GLN A 1 88 ? -0.158 16.815 -4.854 1.00 90.44 88 GLN A O 1
ATOM 729 N N . ASN A 1 89 ? -1.890 17.948 -5.740 1.00 90.00 89 ASN A N 1
ATOM 730 C CA . ASN A 1 89 ? -1.748 19.128 -4.888 1.00 90.00 89 ASN A CA 1
ATOM 731 C C . ASN A 1 89 ? -2.230 18.869 -3.455 1.00 90.00 89 ASN A C 1
ATOM 733 O O . ASN A 1 89 ? -1.719 19.470 -2.517 1.00 90.00 89 ASN A O 1
ATOM 737 N N . GLU A 1 90 ? -3.199 17.970 -3.286 1.00 90.94 90 GLU A N 1
ATOM 738 C CA . GLU A 1 90 ? -3.812 17.665 -1.995 1.00 90.94 90 GLU A CA 1
ATOM 739 C C . GLU A 1 90 ? -3.861 16.155 -1.749 1.00 90.94 90 GLU A C 1
ATOM 741 O O . GLU A 1 90 ? -4.940 15.575 -1.583 1.00 90.94 90 GLU A O 1
ATOM 746 N N . THR A 1 91 ? -2.703 15.497 -1.726 1.00 93.56 91 THR A N 1
ATOM 747 C CA . THR A 1 91 ? -2.638 14.049 -1.481 1.00 93.56 91 THR A CA 1
ATOM 748 C C . THR A 1 91 ? -3.164 13.684 -0.092 1.00 93.56 91 THR A C 1
ATOM 750 O O . THR A 1 91 ? -3.190 14.510 0.834 1.00 93.56 91 THR A O 1
ATOM 753 N N . LEU A 1 92 ? -3.588 12.433 0.085 1.00 94.62 92 LEU A N 1
ATOM 754 C CA . LEU A 1 92 ? -4.020 11.937 1.391 1.00 94.62 92 LEU A CA 1
ATOM 755 C C . LEU A 1 92 ? -2.844 11.811 2.368 1.00 94.62 92 LEU A C 1
ATOM 757 O O . LEU A 1 92 ? -3.032 11.989 3.569 1.00 94.62 92 LEU A O 1
ATOM 761 N N . GLU A 1 93 ? -1.618 11.612 1.890 1.00 92.00 93 GLU A N 1
ATOM 762 C CA . GLU A 1 93 ? -0.421 11.744 2.731 1.00 92.00 93 GLU A CA 1
ATOM 763 C C . GLU A 1 93 ? -0.349 13.093 3.456 1.00 92.00 93 GLU A C 1
ATOM 765 O O . GLU A 1 93 ? -0.070 13.147 4.654 1.00 92.00 93 GLU A O 1
ATOM 770 N N . VAL A 1 94 ? -0.609 14.189 2.743 1.00 91.25 94 VAL A N 1
ATOM 771 C CA . VAL A 1 94 ? -0.539 15.533 3.327 1.00 91.25 94 VAL A CA 1
ATOM 772 C C . VAL A 1 94 ? -1.789 15.816 4.150 1.00 91.25 94 VAL A C 1
ATOM 774 O O . VAL A 1 94 ? -1.700 16.266 5.287 1.00 91.25 94 VAL A O 1
ATOM 777 N N . THR A 1 95 ? -2.964 15.530 3.593 1.00 92.88 95 THR A N 1
ATOM 778 C CA . THR A 1 95 ? -4.238 15.959 4.187 1.00 92.88 95 THR A CA 1
ATOM 779 C C . THR A 1 95 ? -4.766 15.033 5.281 1.00 92.88 95 THR A C 1
ATOM 781 O O . THR A 1 95 ? -5.396 15.515 6.215 1.00 92.88 95 THR A O 1
ATOM 784 N N . TYR A 1 96 ? -4.512 13.724 5.197 1.00 94.12 96 TYR A N 1
ATOM 785 C CA . TYR A 1 96 ? -4.995 12.731 6.162 1.00 94.12 96 TYR A CA 1
ATOM 786 C C . TYR A 1 96 ? -3.884 12.242 7.103 1.00 94.12 96 TYR A C 1
ATOM 788 O O . TYR A 1 96 ? -4.088 12.174 8.316 1.00 94.12 96 TYR A O 1
ATOM 796 N N . LEU A 1 97 ? -2.680 11.951 6.590 1.00 91.88 97 LEU A N 1
ATOM 797 C CA . LEU A 1 97 ? -1.545 11.562 7.446 1.00 91.88 97 LEU A CA 1
ATOM 798 C C . LEU A 1 97 ? -0.786 12.756 8.037 1.00 91.88 97 LEU A C 1
ATOM 800 O O . LEU A 1 97 ? 0.107 12.544 8.857 1.00 91.88 97 LEU A O 1
ATOM 804 N N . HIS A 1 98 ? -1.135 13.989 7.655 1.00 90.19 98 HIS A N 1
ATOM 805 C CA . HIS A 1 98 ? -0.487 15.220 8.122 1.00 90.19 98 HIS A CA 1
ATOM 806 C C . HIS A 1 98 ? 1.032 15.240 7.866 1.00 90.19 98 HIS A C 1
ATOM 808 O O . HIS A 1 98 ? 1.798 15.838 8.624 1.00 90.19 98 HIS A O 1
ATOM 814 N N . LYS A 1 99 ? 1.496 14.568 6.802 1.00 85.75 99 LYS A N 1
ATOM 815 C CA . LYS A 1 99 ? 2.907 14.601 6.400 1.00 85.75 99 LYS A CA 1
ATOM 816 C C . LYS A 1 99 ? 3.211 15.967 5.762 1.00 85.75 99 LYS A C 1
ATOM 818 O O . LYS A 1 99 ? 2.395 16.475 4.995 1.00 85.75 99 LYS A O 1
ATOM 823 N N . PRO A 1 100 ? 4.390 16.561 6.018 1.00 81.25 100 PRO A N 1
ATOM 824 C CA . PRO A 1 100 ? 4.724 17.892 5.503 1.00 81.25 100 PRO A CA 1
ATOM 825 C C . PRO A 1 100 ? 4.848 17.934 3.973 1.00 81.25 100 PRO A C 1
ATOM 827 O O . PRO A 1 100 ? 4.717 18.997 3.375 1.00 81.25 100 PRO A O 1
ATOM 830 N N . GLN A 1 101 ? 5.119 16.790 3.339 1.00 77.56 101 GLN A N 1
ATOM 831 C CA . GLN A 1 101 ? 5.255 16.658 1.891 1.00 77.56 101 GLN A CA 1
ATOM 832 C C . GLN A 1 101 ? 4.955 15.213 1.448 1.00 77.56 101 GLN A C 1
ATOM 834 O O . GLN A 1 101 ? 5.201 14.287 2.228 1.00 77.56 101 GLN A O 1
ATOM 839 N N . PRO A 1 102 ? 4.463 14.995 0.212 1.00 73.56 102 PRO A N 1
ATOM 840 C CA . PRO A 1 102 ? 4.210 13.657 -0.318 1.00 73.56 102 PRO A CA 1
ATOM 841 C C . PRO A 1 102 ? 5.541 12.960 -0.622 1.00 73.56 102 PRO A C 1
ATOM 843 O O . PRO A 1 102 ? 6.210 13.276 -1.608 1.00 73.56 102 PRO A O 1
ATOM 846 N N . MET A 1 103 ? 5.951 12.025 0.237 1.00 67.12 103 MET A N 1
ATOM 847 C CA . MET A 1 103 ? 7.206 11.278 0.068 1.00 67.12 103 MET A CA 1
ATOM 848 C C . MET A 1 103 ? 6.992 9.876 -0.507 1.00 67.12 103 MET A C 1
ATOM 850 O O . MET A 1 103 ? 7.994 9.276 -0.904 1.00 67.12 103 MET A O 1
ATOM 854 N N . ARG A 1 104 ? 5.729 9.409 -0.614 1.00 65.94 104 ARG A N 1
ATOM 855 C CA . ARG A 1 104 ? 5.168 8.223 -1.312 1.00 65.94 104 ARG A CA 1
ATOM 856 C C . ARG A 1 104 ? 6.001 6.950 -1.244 1.00 65.94 104 ARG A C 1
ATOM 858 O O . ARG A 1 104 ? 5.621 5.939 -0.675 1.00 65.94 104 ARG A O 1
ATOM 865 N N . ALA A 1 105 ? 7.137 7.018 -1.913 1.00 63.28 105 ALA A N 1
ATOM 866 C CA . ALA A 1 105 ? 8.031 5.965 -2.317 1.00 63.28 105 ALA A CA 1
ATOM 867 C C . ALA A 1 105 ? 9.134 5.637 -1.305 1.00 63.28 105 ALA A C 1
ATOM 869 O O . ALA A 1 105 ? 9.647 4.525 -1.346 1.00 63.28 105 ALA A O 1
ATOM 870 N N . VAL A 1 106 ? 9.563 6.578 -0.462 1.00 72.38 106 VAL A N 1
ATOM 871 C CA . VAL A 1 106 ? 10.681 6.332 0.472 1.00 72.38 106 VAL A CA 1
ATOM 872 C C . VAL A 1 106 ? 10.162 5.816 1.806 1.00 72.38 106 VAL A C 1
ATOM 874 O O . VAL A 1 106 ? 10.642 4.790 2.287 1.00 72.38 106 VAL A O 1
ATOM 877 N N . ASP A 1 107 ? 9.138 6.475 2.347 1.00 87.12 107 ASP A N 1
ATOM 878 C CA . ASP A 1 107 ? 8.569 6.132 3.649 1.00 87.12 107 ASP A CA 1
ATOM 879 C C . ASP A 1 107 ? 7.910 4.749 3.641 1.00 87.12 107 ASP A C 1
ATOM 881 O O . ASP A 1 107 ? 8.122 3.999 4.581 1.00 87.12 107 ASP A O 1
ATOM 885 N N . PHE A 1 108 ? 7.221 4.343 2.562 1.00 92.44 108 PHE A N 1
ATOM 886 C CA . PHE A 1 108 ? 6.610 3.007 2.483 1.00 92.44 108 PHE A CA 1
ATOM 887 C C . PHE A 1 108 ? 7.627 1.884 2.735 1.00 92.44 108 PHE A C 1
ATOM 889 O O . PHE A 1 108 ? 7.418 1.033 3.596 1.00 92.44 108 PHE A O 1
ATOM 896 N N . PHE A 1 109 ? 8.735 1.863 1.984 1.00 91.19 109 PHE A N 1
ATOM 897 C CA . PHE A 1 109 ? 9.727 0.789 2.114 1.00 91.19 109 PHE A CA 1
ATOM 898 C C . PHE A 1 109 ? 10.512 0.914 3.417 1.00 91.19 109 PHE A C 1
ATOM 900 O O . PHE A 1 109 ? 10.819 -0.102 4.027 1.00 91.19 109 PHE A O 1
ATOM 907 N N . LYS A 1 110 ? 10.775 2.143 3.881 1.00 91.75 110 LYS A N 1
ATOM 908 C CA . LYS A 1 110 ? 11.409 2.386 5.178 1.00 91.75 110 LYS A CA 1
ATOM 909 C C . LYS A 1 110 ? 10.558 1.836 6.329 1.00 91.75 110 LYS A C 1
ATOM 911 O O . LYS A 1 110 ? 11.063 1.052 7.121 1.00 91.75 110 LYS A O 1
ATOM 916 N N . GLU A 1 111 ? 9.278 2.195 6.385 1.00 92.81 111 GLU A N 1
ATOM 917 C CA . GLU A 1 111 ? 8.339 1.715 7.405 1.00 92.81 111 GLU A CA 1
ATOM 918 C C . GLU A 1 111 ? 8.175 0.185 7.315 1.00 92.81 111 GLU A C 1
ATOM 920 O O . GLU A 1 111 ? 8.168 -0.499 8.337 1.00 92.81 111 GLU A O 1
ATOM 925 N N . CYS A 1 112 ? 8.130 -0.386 6.104 1.00 93.31 112 CYS A N 1
ATOM 926 C CA . CYS A 1 112 ? 8.092 -1.840 5.917 1.00 93.31 112 CYS A CA 1
ATOM 927 C C . CYS A 1 112 ? 9.368 -2.534 6.428 1.00 93.31 112 CYS A C 1
ATOM 929 O O . CYS A 1 112 ? 9.297 -3.609 7.027 1.00 93.31 112 CYS A O 1
ATOM 931 N N . ASP A 1 113 ? 10.545 -1.956 6.187 1.00 91.94 113 ASP A N 1
ATOM 932 C CA . ASP A 1 113 ? 11.828 -2.490 6.653 1.00 91.94 113 ASP A CA 1
ATOM 933 C C . ASP A 1 113 ? 11.953 -2.393 8.183 1.00 91.94 113 ASP A C 1
ATOM 935 O O . ASP A 1 113 ? 12.421 -3.340 8.817 1.00 91.94 113 ASP A O 1
ATOM 939 N N . GLU A 1 114 ? 11.464 -1.308 8.789 1.00 92.88 114 GLU A N 1
ATOM 940 C CA . GLU A 1 114 ? 11.378 -1.144 10.247 1.00 92.88 114 GLU A CA 1
ATOM 941 C C . GLU A 1 114 ? 10.506 -2.238 10.881 1.00 92.88 114 GLU A C 1
ATOM 943 O O . GLU A 1 114 ? 10.954 -2.928 11.797 1.00 92.88 114 GLU A O 1
ATOM 948 N N . VAL A 1 115 ? 9.307 -2.495 10.342 1.00 92.56 115 VAL A N 1
ATOM 949 C CA . VAL A 1 115 ? 8.426 -3.570 10.843 1.00 92.56 115 VAL A CA 1
ATOM 950 C C . VAL A 1 115 ? 9.091 -4.946 10.701 1.00 92.56 115 VAL A C 1
ATOM 952 O O . VAL A 1 115 ? 8.989 -5.784 11.601 1.00 92.56 115 VAL A O 1
ATOM 955 N N . GLN A 1 116 ? 9.811 -5.193 9.601 1.00 91.06 116 GLN A N 1
ATOM 956 C CA . GLN A 1 116 ? 10.556 -6.442 9.416 1.00 91.06 116 GLN A CA 1
ATOM 957 C C . GLN A 1 116 ? 11.673 -6.613 10.450 1.00 91.06 116 GLN A C 1
ATOM 959 O O . GLN A 1 116 ? 11.884 -7.727 10.924 1.00 91.06 116 GLN A O 1
ATOM 964 N N . GLN A 1 117 ? 12.399 -5.547 10.790 1.00 90.12 117 GLN A N 1
ATOM 965 C CA . GLN A 1 117 ? 13.438 -5.588 11.823 1.00 90.12 117 GLN A CA 1
ATOM 966 C C . GLN A 1 117 ? 12.828 -5.817 13.206 1.00 90.12 117 GLN A C 1
ATOM 968 O O . GLN A 1 117 ? 13.314 -6.651 13.974 1.00 90.12 117 GLN A O 1
ATOM 973 N N . GLU A 1 118 ? 11.724 -5.132 13.500 1.00 89.25 118 GLU A N 1
ATOM 974 C CA . GLU A 1 118 ? 10.978 -5.308 14.738 1.00 89.25 118 GLU A CA 1
ATOM 975 C C . GLU A 1 118 ? 10.487 -6.749 14.911 1.00 89.25 118 GLU A C 1
ATOM 977 O O . GLU A 1 118 ? 10.483 -7.252 16.032 1.00 89.25 118 GLU A O 1
ATOM 982 N N . LEU A 1 119 ? 10.124 -7.460 13.841 1.00 86.31 119 LEU A N 1
ATOM 983 C CA . LEU A 1 119 ? 9.654 -8.847 13.928 1.00 86.31 119 LEU A CA 1
ATOM 984 C C . LEU A 1 119 ? 10.660 -9.794 14.618 1.00 86.31 119 LEU A C 1
ATOM 986 O O . LEU A 1 119 ? 10.243 -10.747 15.272 1.00 86.31 119 LEU A O 1
ATOM 990 N N . PHE A 1 120 ? 11.964 -9.517 14.514 1.00 79.12 120 PHE A N 1
ATOM 991 C CA . PHE A 1 120 ? 13.031 -10.316 15.137 1.00 79.12 120 PHE A CA 1
ATOM 992 C C . PHE A 1 120 ? 13.439 -9.833 16.537 1.00 79.12 120 PHE A C 1
ATOM 994 O O . PHE A 1 120 ? 14.282 -10.456 17.187 1.00 79.12 120 PHE A O 1
ATOM 1001 N N . SER A 1 121 ? 12.870 -8.726 17.017 1.00 84.50 121 SER A N 1
ATOM 1002 C CA . SER A 1 121 ? 13.099 -8.262 18.388 1.00 84.50 121 SER A CA 1
ATOM 1003 C C . SER A 1 121 ? 12.432 -9.196 19.407 1.00 84.50 121 SER A C 1
ATOM 1005 O O . SER A 1 121 ? 11.474 -9.902 19.092 1.00 84.50 121 SER A O 1
ATOM 1007 N N . ARG A 1 122 ? 12.943 -9.226 20.646 1.00 78.88 122 ARG A N 1
ATOM 1008 C CA . ARG A 1 122 ? 12.336 -10.008 21.735 1.00 78.88 122 ARG A CA 1
ATOM 1009 C C . ARG A 1 122 ? 11.000 -9.379 22.125 1.00 78.88 122 ARG A C 1
ATOM 1011 O O . ARG A 1 122 ? 10.968 -8.479 22.959 1.00 78.88 122 ARG A O 1
ATOM 1018 N N . VAL A 1 123 ? 9.925 -9.863 21.518 1.00 83.62 123 VAL A N 1
ATOM 1019 C CA . VAL A 1 123 ? 8.551 -9.468 21.830 1.00 83.62 123 VAL A CA 1
ATOM 1020 C C . VAL A 1 123 ? 7.694 -10.652 22.223 1.00 83.62 123 VAL A C 1
ATOM 1022 O O . VAL A 1 123 ? 8.052 -11.807 21.986 1.00 83.62 123 VAL A O 1
ATOM 1025 N N . ASN A 1 124 ? 6.564 -10.353 22.859 1.00 87.06 124 ASN A N 1
ATOM 1026 C CA . ASN A 1 124 ? 5.556 -11.364 23.132 1.00 87.06 124 ASN A CA 1
ATOM 1027 C C . ASN A 1 124 ? 4.886 -11.838 21.827 1.00 87.06 124 ASN A C 1
ATOM 1029 O O . ASN A 1 124 ? 4.974 -11.206 20.772 1.00 87.06 124 ASN A O 1
ATOM 1033 N N . GLU A 1 125 ? 4.208 -12.981 21.909 1.00 84.50 125 GLU A N 1
ATOM 1034 C CA . GLU A 1 125 ? 3.576 -13.616 20.752 1.00 84.50 125 GLU A CA 1
ATOM 1035 C C . GLU A 1 125 ? 2.497 -12.738 20.103 1.00 84.50 125 GLU A C 1
ATOM 1037 O O . GLU A 1 125 ? 2.363 -12.707 18.883 1.00 84.50 125 GLU A O 1
ATOM 1042 N N . GLN A 1 126 ? 1.754 -11.978 20.904 1.00 82.25 126 GLN A N 1
ATOM 1043 C CA . GLN A 1 126 ? 0.661 -11.139 20.421 1.00 82.25 126 GLN A CA 1
ATOM 1044 C C . GLN A 1 126 ? 1.170 -9.948 19.595 1.00 82.25 126 GLN A C 1
ATOM 1046 O O . GLN A 1 126 ? 0.634 -9.652 18.529 1.00 82.25 126 GLN A O 1
ATOM 1051 N N . GLU A 1 127 ? 2.248 -9.302 20.038 1.00 84.81 127 GLU A N 1
ATOM 1052 C CA . GLU A 1 127 ? 2.942 -8.251 19.288 1.00 84.81 127 GLU A CA 1
ATOM 1053 C C . GLU A 1 127 ? 3.562 -8.793 18.001 1.00 84.81 127 GLU A C 1
ATOM 1055 O O . GLU A 1 127 ? 3.518 -8.129 16.963 1.00 84.81 127 GLU A O 1
ATOM 1060 N N . ARG A 1 128 ? 4.106 -10.014 18.043 1.00 86.44 128 ARG A N 1
ATOM 1061 C CA . ARG A 1 128 ? 4.635 -10.694 16.857 1.00 86.44 128 ARG A CA 1
ATOM 1062 C C . ARG A 1 128 ? 3.544 -10.905 15.808 1.00 86.44 128 ARG A C 1
ATOM 1064 O O . ARG A 1 128 ? 3.761 -10.554 14.650 1.00 86.44 128 ARG A O 1
ATOM 1071 N N . LEU A 1 129 ? 2.374 -11.400 16.213 1.00 84.31 129 LEU A N 1
ATOM 1072 C CA . LEU A 1 129 ? 1.218 -11.582 15.329 1.00 84.31 129 LEU A CA 1
ATOM 1073 C C . LEU A 1 129 ? 0.726 -10.247 14.751 1.00 84.31 129 LEU A C 1
ATOM 1075 O O . LEU A 1 129 ? 0.541 -10.139 13.544 1.00 84.31 129 LEU A O 1
ATOM 1079 N N . ALA A 1 130 ? 0.613 -9.197 15.568 1.00 85.62 130 ALA A N 1
ATOM 1080 C CA . ALA A 1 130 ? 0.205 -7.875 15.086 1.00 85.62 130 ALA A CA 1
ATOM 1081 C C . ALA A 1 130 ? 1.187 -7.289 14.050 1.00 85.62 130 ALA A C 1
ATOM 1083 O O . ALA A 1 130 ? 0.773 -6.666 13.070 1.00 85.62 130 ALA A O 1
ATOM 1084 N N . ARG A 1 131 ? 2.497 -7.507 14.233 1.00 90.56 131 ARG A N 1
ATOM 1085 C CA . ARG A 1 131 ? 3.527 -7.112 13.255 1.00 90.56 131 ARG A CA 1
ATOM 1086 C C . ARG A 1 131 ? 3.443 -7.929 11.969 1.00 90.56 131 ARG A C 1
ATOM 1088 O O . ARG A 1 131 ? 3.650 -7.373 10.896 1.00 90.56 131 ARG A O 1
ATOM 1095 N N . GLN A 1 132 ? 3.128 -9.220 12.061 1.00 89.19 132 GLN A N 1
ATOM 1096 C CA . GLN A 1 132 ? 2.900 -10.065 10.887 1.00 89.19 132 GLN A CA 1
ATOM 1097 C C . GLN A 1 132 ? 1.675 -9.614 10.089 1.00 89.19 132 GLN A C 1
ATOM 1099 O O . GLN A 1 132 ? 1.789 -9.470 8.873 1.00 89.19 132 GLN A O 1
ATOM 1104 N N . ASP A 1 133 ? 0.558 -9.315 10.757 1.00 89.88 133 ASP A N 1
ATOM 1105 C CA . ASP A 1 133 ? -0.633 -8.768 10.100 1.00 89.88 133 ASP A CA 1
ATOM 1106 C C . ASP A 1 133 ? -0.312 -7.432 9.402 1.00 89.88 133 ASP A C 1
ATOM 1108 O O . ASP A 1 133 ? -0.764 -7.169 8.289 1.00 89.88 133 ASP A O 1
ATOM 1112 N N . LEU A 1 134 ? 0.511 -6.577 10.022 1.00 93.25 134 LEU A N 1
ATOM 1113 C CA . LEU A 1 134 ? 0.943 -5.322 9.405 1.00 93.25 134 LEU A CA 1
ATOM 1114 C C . LEU A 1 134 ? 1.801 -5.566 8.151 1.00 93.25 134 LEU A C 1
ATOM 1116 O O . LEU A 1 134 ? 1.575 -4.923 7.126 1.00 93.25 134 LEU A O 1
ATOM 1120 N N . LEU A 1 135 ? 2.752 -6.506 8.194 1.00 93.25 135 LEU A N 1
ATOM 1121 C CA . LEU A 1 135 ? 3.540 -6.890 7.013 1.00 93.25 135 LEU A CA 1
ATOM 1122 C C . LEU A 1 135 ? 2.668 -7.471 5.898 1.00 93.25 135 LEU A C 1
ATOM 1124 O O . LEU A 1 135 ? 2.963 -7.256 4.721 1.00 93.25 135 LEU A O 1
ATOM 1128 N N . GLU A 1 136 ? 1.593 -8.178 6.243 1.00 91.94 136 GLU A N 1
ATOM 1129 C CA . GLU A 1 136 ? 0.620 -8.663 5.269 1.00 91.94 136 GLU A CA 1
ATOM 1130 C C . GLU A 1 136 ? -0.065 -7.497 4.545 1.00 91.94 136 GLU A C 1
ATOM 1132 O O . GLU A 1 136 ? -0.152 -7.518 3.316 1.00 91.94 136 GLU A O 1
ATOM 1137 N N . VAL A 1 137 ? -0.443 -6.430 5.258 1.00 94.31 137 VAL A N 1
ATOM 1138 C CA . VAL A 1 137 ? -0.975 -5.203 4.635 1.00 94.31 137 VAL A CA 1
ATOM 1139 C C . VAL A 1 137 ? 0.031 -4.607 3.643 1.00 94.31 137 VAL A C 1
ATOM 1141 O O . VAL A 1 137 ? -0.333 -4.345 2.495 1.00 94.31 137 VAL A O 1
ATOM 1144 N N . PHE A 1 138 ? 1.304 -4.457 4.030 1.00 94.44 138 PHE A N 1
ATOM 1145 C CA . PHE A 1 138 ? 2.361 -3.982 3.121 1.00 94.44 138 PHE A CA 1
ATOM 1146 C C . PHE A 1 138 ? 2.497 -4.873 1.882 1.00 94.44 138 PHE A C 1
ATOM 1148 O O . PHE A 1 138 ? 2.538 -4.383 0.749 1.00 94.44 138 PHE A O 1
ATOM 1155 N N . TYR A 1 139 ? 2.541 -6.189 2.081 1.00 93.75 139 TYR A N 1
ATOM 1156 C CA . TYR A 1 139 ? 2.669 -7.150 0.994 1.00 93.75 139 TYR A CA 1
ATOM 1157 C C . TYR A 1 139 ? 1.491 -7.083 0.021 1.00 93.75 139 TYR A C 1
ATOM 1159 O O . TYR A 1 139 ? 1.693 -7.101 -1.198 1.00 93.75 139 TYR A O 1
ATOM 1167 N N . VAL A 1 140 ? 0.266 -6.959 0.532 1.00 91.88 140 VAL A N 1
ATOM 1168 C CA . VAL A 1 140 ? -0.916 -6.828 -0.318 1.00 91.88 140 VAL A CA 1
ATOM 1169 C C . VAL A 1 140 ? -0.904 -5.504 -1.077 1.00 91.88 140 VAL A C 1
ATOM 1171 O O . VAL A 1 140 ? -1.204 -5.515 -2.270 1.00 91.88 140 VAL A O 1
ATOM 1174 N N . CYS A 1 141 ? -0.471 -4.392 -0.474 1.00 93.56 141 CYS A N 1
ATOM 1175 C CA . CYS A 1 141 ? -0.291 -3.137 -1.213 1.00 93.56 141 CYS A CA 1
ATOM 1176 C C . CYS A 1 141 ? 0.660 -3.307 -2.412 1.00 93.56 141 CYS A C 1
ATOM 1178 O O . CYS A 1 141 ? 0.349 -2.861 -3.518 1.00 93.56 141 CYS A O 1
ATOM 1180 N N . LEU A 1 142 ? 1.778 -4.023 -2.239 1.00 92.50 142 LEU A N 1
ATOM 1181 C CA . LEU A 1 142 ? 2.709 -4.332 -3.335 1.00 92.50 142 LEU A CA 1
ATOM 1182 C C . LEU A 1 142 ? 2.066 -5.216 -4.416 1.00 92.50 142 LEU A C 1
ATOM 1184 O O . LEU A 1 142 ? 2.255 -4.986 -5.616 1.00 92.50 142 LEU A O 1
ATOM 1188 N N . LYS A 1 143 ? 1.273 -6.217 -4.010 1.00 89.38 143 LYS A N 1
ATOM 1189 C CA . LYS A 1 143 ? 0.534 -7.091 -4.936 1.00 89.38 143 LYS A CA 1
ATOM 1190 C C . LYS A 1 143 ? -0.541 -6.356 -5.724 1.00 89.38 143 LYS A C 1
ATOM 1192 O O . LYS A 1 143 ? -0.740 -6.688 -6.889 1.00 89.38 143 LYS A O 1
ATOM 1197 N N . LEU A 1 144 ? -1.184 -5.363 -5.119 1.00 87.69 144 LEU A N 1
ATOM 1198 C CA . LEU A 1 144 ? -2.193 -4.523 -5.763 1.00 87.69 144 LEU A CA 1
ATOM 1199 C C . LEU A 1 144 ? -1.605 -3.478 -6.712 1.00 87.69 144 LEU A C 1
ATOM 1201 O O . LEU A 1 144 ? -2.363 -2.774 -7.367 1.00 87.69 144 LEU A O 1
ATOM 1205 N N . GLY A 1 145 ? -0.279 -3.410 -6.831 1.00 86.56 145 GLY A N 1
ATOM 1206 C CA . GLY A 1 145 ? 0.374 -2.586 -7.839 1.00 86.56 145 GLY A CA 1
ATOM 1207 C C . GLY A 1 145 ? 1.237 -1.472 -7.276 1.00 86.56 145 GLY A C 1
ATOM 1208 O O . GLY A 1 145 ? 1.870 -0.795 -8.075 1.00 86.56 145 GLY A O 1
ATOM 1209 N N . PHE A 1 146 ? 1.352 -1.314 -5.952 1.00 90.88 146 PHE A N 1
ATOM 1210 C CA . PHE A 1 146 ? 2.266 -0.315 -5.405 1.00 90.88 146 PHE A CA 1
ATOM 1211 C C . PHE A 1 146 ? 3.706 -0.588 -5.871 1.00 90.88 146 PHE A C 1
ATOM 1213 O O . PHE A 1 146 ? 4.221 -1.709 -5.768 1.00 90.88 146 PHE A O 1
ATOM 1220 N N . ARG A 1 147 ? 4.354 0.436 -6.420 1.00 88.56 147 ARG A N 1
ATOM 1221 C CA . ARG A 1 147 ? 5.733 0.429 -6.918 1.00 88.56 147 ARG A CA 1
ATOM 1222 C C . ARG A 1 147 ? 6.603 1.421 -6.167 1.00 88.56 147 ARG A C 1
ATOM 1224 O O . ARG A 1 147 ? 7.780 1.127 -5.938 1.00 88.56 147 ARG A O 1
ATOM 1231 N N . GLY A 1 148 ? 6.072 2.589 -5.801 1.00 87.62 148 GLY A N 1
ATOM 1232 C CA . GLY A 1 148 ? 6.834 3.640 -5.132 1.00 87.62 148 GLY A CA 1
ATOM 1233 C C . GLY A 1 148 ? 8.183 3.901 -5.818 1.00 87.62 148 GLY A C 1
ATOM 1234 O O . GLY A 1 148 ? 8.251 4.214 -7.009 1.00 87.62 148 GLY A O 1
ATOM 1235 N N . ARG A 1 149 ? 9.291 3.727 -5.079 1.00 84.19 149 ARG A N 1
ATOM 1236 C CA . ARG A 1 149 ? 10.656 4.012 -5.572 1.00 84.19 149 ARG A CA 1
ATOM 1237 C C . ARG A 1 149 ? 11.116 3.086 -6.701 1.00 84.19 149 ARG A C 1
ATOM 1239 O O . ARG A 1 149 ? 11.992 3.466 -7.472 1.00 84.19 149 ARG A O 1
ATOM 1246 N N . TYR A 1 150 ? 10.522 1.901 -6.822 1.00 83.56 150 TYR A N 1
ATOM 1247 C CA . TYR A 1 150 ? 10.862 0.928 -7.863 1.00 83.56 150 TYR A CA 1
ATOM 1248 C C . TYR A 1 150 ? 10.205 1.248 -9.206 1.00 83.56 150 TYR A C 1
ATOM 1250 O O . TYR A 1 150 ? 10.543 0.638 -10.213 1.00 83.56 150 TYR A O 1
ATOM 1258 N N . ARG A 1 151 ? 9.306 2.237 -9.267 1.00 80.19 151 ARG A N 1
ATOM 1259 C CA . ARG A 1 151 ? 8.533 2.523 -10.477 1.00 80.19 151 ARG A CA 1
ATOM 1260 C C . ARG A 1 151 ? 9.379 2.894 -11.697 1.00 80.19 151 ARG A C 1
ATOM 1262 O O . ARG A 1 151 ? 9.070 2.485 -12.806 1.00 80.19 151 ARG A O 1
ATOM 1269 N N . ARG A 1 152 ? 10.425 3.706 -11.517 1.00 73.06 152 ARG A N 1
ATOM 1270 C CA . ARG A 1 152 ? 11.312 4.110 -12.628 1.00 73.06 152 ARG A CA 1
ATOM 1271 C C . ARG A 1 152 ? 12.288 3.004 -13.046 1.00 73.06 152 ARG A C 1
ATOM 1273 O O . ARG A 1 152 ? 12.982 3.154 -14.044 1.00 73.06 152 ARG A O 1
ATOM 1280 N N . HIS A 1 153 ? 12.348 1.929 -12.267 1.00 68.25 153 HIS A N 1
ATOM 1281 C CA . HIS A 1 153 ? 13.424 0.952 -12.255 1.00 68.25 153 HIS A CA 1
ATOM 1282 C C . HIS A 1 153 ? 12.847 -0.459 -12.061 1.00 68.25 153 HIS A C 1
ATOM 1284 O O . HIS A 1 153 ? 13.384 -1.217 -11.263 1.00 68.25 153 HIS A O 1
ATOM 1290 N N . GLU A 1 154 ? 11.744 -0.819 -12.735 1.00 59.44 154 GLU A N 1
ATOM 1291 C CA . GLU A 1 154 ? 11.084 -2.123 -12.510 1.00 59.44 154 GLU A CA 1
ATOM 1292 C C . GLU A 1 154 ? 12.046 -3.311 -12.712 1.00 59.44 154 GLU A C 1
ATOM 1294 O O . GLU A 1 154 ? 12.012 -4.256 -11.923 1.00 59.44 154 GLU A O 1
ATOM 1299 N N . ASP A 1 155 ? 12.987 -3.187 -13.656 1.00 62.56 155 ASP A N 1
ATOM 1300 C CA . ASP A 1 155 ? 14.035 -4.184 -13.932 1.00 62.56 155 ASP A CA 1
ATOM 1301 C C . ASP A 1 155 ? 15.420 -3.817 -13.363 1.00 62.56 155 ASP A C 1
ATOM 1303 O O . ASP A 1 155 ? 16.380 -4.582 -13.480 1.00 62.56 155 ASP A O 1
ATOM 1307 N N . GLN A 1 156 ? 15.563 -2.638 -12.751 1.00 68.44 156 GLN A N 1
ATOM 1308 C CA . GLN A 1 156 ? 16.830 -2.176 -12.186 1.00 68.44 156 GLN A CA 1
ATOM 1309 C C . GLN A 1 156 ? 16.844 -2.347 -10.670 1.00 68.44 156 GLN A C 1
ATOM 1311 O O . GLN A 1 156 ? 15.888 -2.049 -9.959 1.00 68.44 156 GLN A O 1
ATOM 1316 N N . LYS A 1 157 ? 17.980 -2.812 -10.155 1.00 76.50 157 LYS A N 1
ATOM 1317 C CA . LYS A 1 157 ? 18.165 -3.010 -8.721 1.00 76.50 157 LYS A CA 1
ATOM 1318 C C . LYS A 1 157 ? 18.160 -1.664 -8.000 1.00 76.50 157 LYS A C 1
ATOM 1320 O O . LYS A 1 157 ? 19.100 -0.883 -8.137 1.00 76.50 157 LYS A O 1
ATOM 1325 N N . VAL A 1 158 ? 17.143 -1.420 -7.179 1.00 74.50 158 VAL A N 1
ATOM 1326 C CA . VAL A 1 158 ? 17.116 -0.297 -6.237 1.00 74.50 158 VAL A CA 1
ATOM 1327 C C . VAL A 1 158 ? 17.586 -0.832 -4.891 1.00 74.50 158 VAL A C 1
ATOM 1329 O O . VAL A 1 158 ? 16.975 -1.740 -4.332 1.00 74.50 158 VAL A O 1
ATOM 1332 N N . GLN A 1 159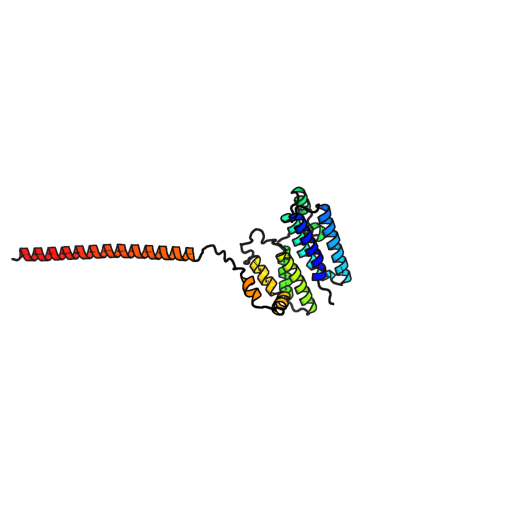 ? 18.702 -0.294 -4.389 1.00 75.00 159 GLN A N 1
ATOM 1333 C CA . GLN A 1 159 ? 19.369 -0.788 -3.172 1.00 75.00 159 GLN A CA 1
ATOM 1334 C C . GLN A 1 159 ? 19.738 -2.285 -3.246 1.00 75.00 159 GLN A C 1
ATOM 1336 O O . GLN A 1 159 ? 19.632 -3.013 -2.267 1.00 75.00 159 GLN A O 1
ATOM 1341 N N . GLY A 1 160 ? 20.170 -2.754 -4.422 1.00 78.69 160 GLY A N 1
ATOM 1342 C CA . GLY A 1 160 ? 20.672 -4.122 -4.608 1.00 78.69 160 GLY A CA 1
ATOM 1343 C C . GLY A 1 160 ? 19.609 -5.186 -4.901 1.00 78.69 160 GLY A C 1
ATOM 1344 O O . GLY A 1 160 ? 19.983 -6.304 -5.261 1.00 78.69 160 GLY A O 1
ATOM 1345 N N . HIS A 1 161 ? 18.321 -4.831 -4.849 1.00 80.81 161 HIS A N 1
ATOM 1346 C CA . HIS A 1 161 ? 17.209 -5.749 -5.105 1.00 80.81 161 HIS A CA 1
ATOM 1347 C C . HIS A 1 161 ? 16.246 -5.203 -6.164 1.00 80.81 161 HIS A C 1
ATOM 1349 O O . HIS A 1 161 ? 16.056 -3.991 -6.272 1.00 80.81 161 HIS A O 1
ATOM 1355 N N . THR A 1 162 ? 15.627 -6.082 -6.948 1.00 86.88 162 THR A N 1
ATOM 1356 C CA . THR A 1 162 ? 14.439 -5.744 -7.751 1.00 86.88 162 THR A CA 1
ATOM 1357 C C . THR A 1 162 ? 13.190 -5.733 -6.870 1.00 86.88 162 THR A C 1
ATOM 1359 O O . THR A 1 162 ? 13.191 -6.269 -5.758 1.00 86.88 162 THR A O 1
ATOM 1362 N N . LEU A 1 163 ? 12.088 -5.162 -7.363 1.00 86.12 163 LEU A N 1
ATOM 1363 C CA . LEU A 1 163 ? 10.822 -5.208 -6.630 1.00 86.12 163 LEU A CA 1
ATOM 1364 C C . LEU A 1 163 ? 10.352 -6.652 -6.398 1.00 86.12 163 LEU A C 1
ATOM 1366 O O . LEU A 1 163 ? 9.882 -6.983 -5.312 1.00 86.12 163 LEU A O 1
ATOM 1370 N N . SER A 1 164 ? 10.515 -7.522 -7.399 1.00 84.50 164 SER A N 1
ATOM 1371 C CA . SER A 1 164 ? 10.145 -8.936 -7.284 1.00 84.50 164 SER A CA 1
ATOM 1372 C C . SER A 1 164 ? 10.980 -9.659 -6.226 1.00 84.50 164 SER A C 1
ATOM 1374 O O . SER A 1 164 ? 10.435 -10.445 -5.454 1.00 84.50 164 SER A O 1
ATOM 1376 N N . GLU A 1 165 ? 12.285 -9.379 -6.158 1.00 87.50 165 GLU A N 1
ATOM 1377 C CA . GLU A 1 165 ? 13.170 -9.921 -5.119 1.00 87.50 165 GLU A CA 1
ATOM 1378 C C . GLU A 1 165 ? 12.757 -9.422 -3.726 1.00 87.50 165 GLU A C 1
ATOM 1380 O O . GLU A 1 165 ? 12.636 -10.225 -2.802 1.00 87.50 165 GLU A O 1
ATOM 1385 N N . TYR A 1 166 ? 12.457 -8.125 -3.579 1.00 88.81 166 TYR A N 1
ATOM 1386 C CA . TYR A 1 166 ? 11.970 -7.559 -2.315 1.00 88.81 166 TYR A CA 1
ATOM 1387 C C . TYR A 1 166 ? 10.664 -8.224 -1.858 1.00 88.81 166 TYR A C 1
ATOM 1389 O O . TYR A 1 166 ? 10.535 -8.644 -0.709 1.00 88.81 166 TYR A O 1
ATOM 1397 N N . MET A 1 167 ? 9.703 -8.388 -2.773 1.00 89.06 167 MET A N 1
ATOM 1398 C CA . MET A 1 167 ? 8.433 -9.057 -2.486 1.00 89.06 167 MET A CA 1
ATOM 1399 C C . MET A 1 167 ? 8.614 -10.528 -2.103 1.00 89.06 167 MET A C 1
ATOM 1401 O O . MET A 1 167 ? 7.875 -11.017 -1.251 1.00 89.06 167 MET A O 1
ATOM 1405 N N . ALA A 1 168 ? 9.570 -11.235 -2.712 1.00 87.06 168 ALA A N 1
ATOM 1406 C CA . ALA A 1 168 ? 9.870 -12.623 -2.369 1.00 87.06 168 ALA A CA 1
ATOM 1407 C C . ALA A 1 168 ? 10.430 -12.742 -0.944 1.00 87.06 168 ALA A C 1
ATOM 1409 O O . ALA A 1 168 ? 9.968 -13.585 -0.176 1.00 87.06 168 ALA A O 1
ATOM 1410 N N . VAL A 1 169 ? 11.358 -11.854 -0.567 1.00 87.88 169 VAL A N 1
ATOM 1411 C CA . VAL A 1 169 ? 11.904 -11.782 0.800 1.00 87.88 169 VAL A CA 1
ATOM 1412 C C . VAL A 1 169 ? 10.813 -11.448 1.816 1.00 87.88 169 VAL A C 1
ATOM 1414 O O . VAL A 1 169 ? 10.774 -12.042 2.891 1.00 87.88 169 VAL A O 1
ATOM 1417 N N . LEU A 1 170 ? 9.911 -10.520 1.486 1.00 88.50 170 LEU A N 1
ATOM 1418 C CA . LEU A 1 170 ? 8.795 -10.168 2.361 1.00 88.50 170 LEU A CA 1
ATOM 1419 C C . LEU A 1 170 ? 7.829 -11.346 2.540 1.00 88.50 170 LEU A C 1
ATOM 1421 O O . LEU A 1 170 ? 7.459 -11.663 3.667 1.00 88.50 170 LEU A O 1
ATOM 1425 N N . PHE A 1 171 ? 7.463 -12.026 1.449 1.00 87.56 171 PHE A N 1
ATOM 1426 C CA . PHE A 1 171 ? 6.561 -13.181 1.482 1.00 87.56 171 PHE A CA 1
ATOM 1427 C C . PHE A 1 171 ? 7.106 -14.335 2.330 1.00 87.56 171 PHE A C 1
ATOM 1429 O O . PHE A 1 171 ? 6.339 -15.003 3.019 1.00 87.56 171 PHE A O 1
ATOM 1436 N N . ASP A 1 172 ? 8.425 -14.544 2.323 1.00 85.44 172 ASP A N 1
ATOM 1437 C CA . ASP A 1 172 ? 9.083 -15.573 3.135 1.00 85.44 172 ASP A CA 1
ATOM 1438 C C . ASP A 1 172 ? 8.847 -15.395 4.644 1.00 85.44 172 ASP A C 1
ATOM 1440 O O . ASP A 1 172 ? 8.798 -16.371 5.390 1.00 85.44 172 ASP A O 1
ATOM 1444 N N . LYS A 1 173 ? 8.641 -14.148 5.081 1.00 83.19 173 LYS A N 1
ATOM 1445 C CA . LYS A 1 173 ? 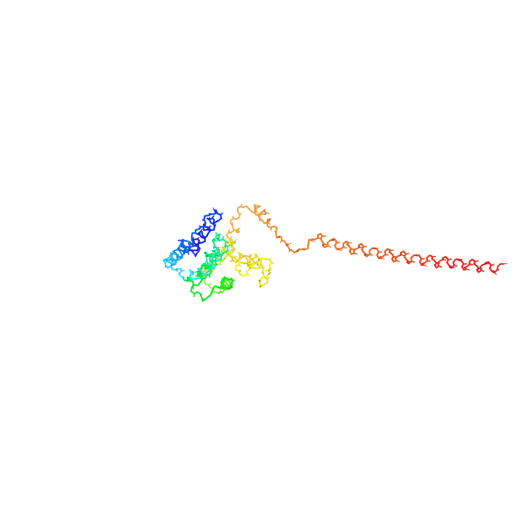8.455 -13.767 6.487 1.00 83.19 173 LYS A CA 1
ATOM 1446 C C . LYS A 1 173 ? 6.992 -13.790 6.943 1.00 83.19 173 LYS A C 1
ATOM 1448 O O . LYS A 1 173 ? 6.731 -13.588 8.130 1.00 83.19 173 LYS A O 1
ATOM 1453 N N . LEU A 1 174 ? 6.038 -14.005 6.033 1.00 83.31 174 LEU A N 1
ATOM 1454 C CA . LEU A 1 174 ? 4.608 -13.965 6.347 1.00 83.31 174 LEU A CA 1
ATOM 1455 C C . LEU A 1 174 ? 4.079 -15.322 6.839 1.00 83.31 174 LEU A C 1
ATOM 1457 O O . LEU A 1 174 ? 4.410 -16.361 6.262 1.00 83.31 174 LEU A O 1
ATOM 1461 N N . PRO A 1 175 ? 3.160 -15.333 7.826 1.00 71.00 175 PRO A N 1
ATOM 1462 C CA . PRO A 1 175 ? 2.519 -16.562 8.298 1.00 71.00 175 PRO A CA 1
ATOM 1463 C C . PRO A 1 175 ? 1.644 -17.214 7.215 1.00 71.00 175 PRO A C 1
ATOM 1465 O O . PRO A 1 175 ? 1.480 -18.432 7.200 1.00 71.00 175 PRO A O 1
ATOM 1468 N N . ALA A 1 176 ? 1.147 -16.432 6.248 1.00 64.50 176 ALA A N 1
ATOM 1469 C CA . ALA A 1 176 ? 0.401 -16.928 5.094 1.00 64.50 176 ALA A CA 1
ATOM 1470 C C . ALA A 1 176 ? 1.183 -17.968 4.272 1.00 64.50 176 ALA A C 1
ATOM 1472 O O . ALA A 1 176 ? 0.577 -18.864 3.692 1.00 64.50 176 ALA A O 1
ATOM 1473 N N . LYS A 1 177 ? 2.524 -17.915 4.251 1.00 61.38 177 LYS A N 1
ATOM 1474 C CA . LYS A 1 177 ? 3.341 -18.956 3.613 1.00 61.38 177 LYS A CA 1
ATOM 1475 C C . LYS A 1 177 ? 3.205 -20.302 4.327 1.00 61.38 177 LYS A C 1
ATOM 1477 O O . LYS A 1 177 ? 3.161 -21.324 3.650 1.00 61.38 177 LYS A O 1
ATOM 1482 N N . ALA A 1 178 ? 3.132 -20.307 5.658 1.00 56.88 178 ALA A N 1
ATOM 1483 C CA . ALA A 1 178 ? 2.935 -21.527 6.439 1.00 56.88 178 ALA A CA 1
ATOM 1484 C C . ALA A 1 178 ? 1.538 -22.114 6.188 1.00 56.88 178 ALA A C 1
ATOM 1486 O O . ALA A 1 178 ? 1.422 -23.299 5.896 1.00 56.88 178 ALA A O 1
ATOM 1487 N N . LEU A 1 179 ? 0.506 -21.265 6.145 1.00 55.12 179 LEU A N 1
ATOM 1488 C CA . LEU A 1 179 ? -0.863 -21.669 5.796 1.00 55.12 179 LEU A CA 1
ATOM 1489 C C . LEU A 1 179 ? -0.962 -22.224 4.362 1.00 55.12 179 LEU A C 1
ATOM 1491 O O . LEU A 1 179 ? -1.552 -23.275 4.142 1.00 55.12 179 LEU A O 1
ATOM 1495 N N . LEU A 1 180 ? -0.316 -21.574 3.387 1.00 54.94 180 LEU A N 1
ATOM 1496 C CA . LEU A 1 180 ? -0.225 -22.047 1.995 1.00 54.94 180 LEU A CA 1
ATOM 1497 C C . LEU A 1 180 ? 0.705 -23.261 1.816 1.00 54.94 180 LEU A C 1
ATOM 1499 O O . LEU A 1 180 ? 0.749 -23.846 0.731 1.00 54.94 180 LEU A O 1
ATOM 1503 N N . ALA A 1 181 ? 1.511 -23.604 2.822 1.00 52.16 181 ALA A N 1
ATOM 1504 C CA . ALA A 1 181 ? 2.318 -24.818 2.848 1.00 52.16 181 ALA A CA 1
ATOM 1505 C C . ALA A 1 181 ? 1.545 -25.993 3.464 1.00 52.16 181 ALA A C 1
ATOM 1507 O O . ALA A 1 181 ? 1.694 -27.114 2.980 1.00 52.16 181 ALA A O 1
ATOM 1508 N N . GLU A 1 182 ? 0.704 -25.729 4.468 1.00 50.50 182 GLU A N 1
ATOM 1509 C CA . GLU A 1 182 ? -0.148 -26.719 5.138 1.00 50.50 182 GLU A CA 1
ATOM 1510 C C . GLU A 1 182 ? -1.400 -27.090 4.320 1.00 50.50 182 GLU A C 1
ATOM 1512 O O . GLU A 1 182 ? -1.735 -28.269 4.243 1.00 50.50 182 GLU A O 1
ATOM 1517 N N . ASP A 1 183 ? -2.042 -26.141 3.625 1.00 46.44 183 ASP A N 1
ATOM 1518 C CA . ASP A 1 183 ? -3.286 -26.361 2.854 1.00 46.44 183 ASP A CA 1
ATOM 1519 C C . ASP A 1 183 ? -3.049 -26.870 1.410 1.00 46.44 183 ASP A C 1
ATOM 1521 O O . ASP A 1 183 ? -3.826 -26.645 0.476 1.00 46.44 183 ASP A O 1
ATOM 1525 N N . ARG A 1 184 ? 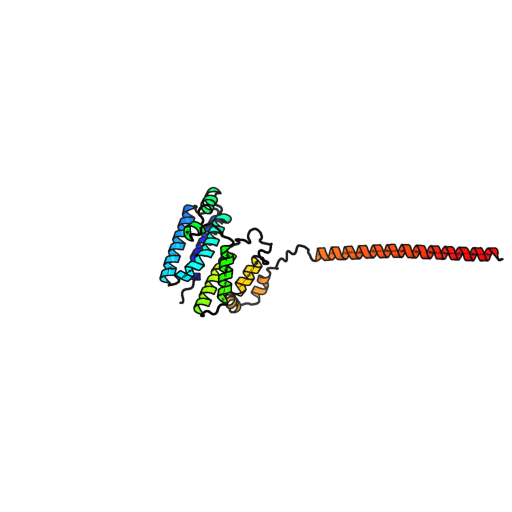-1.924 -27.556 1.170 1.00 47.81 184 ARG A N 1
ATOM 1526 C CA . ARG A 1 184 ? -1.554 -28.065 -0.164 1.00 47.81 184 ARG A CA 1
ATOM 1527 C C . ARG A 1 184 ? -2.259 -29.383 -0.471 1.00 47.81 184 ARG A C 1
ATOM 1529 O O . ARG A 1 184 ? -1.639 -30.442 -0.501 1.00 47.81 184 ARG A O 1
ATOM 1536 N N . VAL A 1 185 ? -3.550 -29.305 -0.783 1.00 52.34 185 VAL A N 1
ATOM 1537 C CA . VAL A 1 185 ? -4.379 -30.464 -1.166 1.00 52.34 185 VAL A CA 1
ATOM 1538 C C . VAL A 1 185 ? -3.955 -31.080 -2.516 1.00 52.34 185 VAL A C 1
ATOM 1540 O O . VAL A 1 185 ? -4.225 -32.250 -2.764 1.00 52.34 185 VAL A O 1
ATOM 1543 N N . THR A 1 186 ? -3.212 -30.367 -3.376 1.00 50.75 186 THR A N 1
ATOM 1544 C CA . THR A 1 186 ? -2.582 -30.957 -4.579 1.00 50.75 186 THR A CA 1
ATOM 1545 C C . THR A 1 186 ? -1.215 -30.332 -4.884 1.00 50.75 186 THR A C 1
ATOM 1547 O O . THR A 1 186 ? -1.096 -29.308 -5.553 1.00 50.75 186 THR A O 1
ATOM 1550 N N . GLY A 1 187 ? -0.136 -30.978 -4.431 1.00 51.53 187 GLY A N 1
ATOM 1551 C CA . GLY A 1 187 ? 1.241 -30.553 -4.736 1.00 51.53 187 GLY A CA 1
ATOM 1552 C C . GLY A 1 187 ? 1.600 -30.563 -6.233 1.00 51.53 187 GLY A C 1
ATOM 1553 O O . GLY A 1 187 ? 2.569 -29.926 -6.633 1.00 51.53 187 GLY A O 1
ATOM 1554 N N . GLU A 1 188 ? 0.816 -31.247 -7.071 1.00 52.69 188 GLU A N 1
ATOM 1555 C CA . GLU A 1 188 ? 1.044 -31.361 -8.519 1.00 52.69 188 GLU A CA 1
ATOM 1556 C C . GLU A 1 188 ? 0.478 -30.181 -9.325 1.00 52.69 188 GLU A C 1
ATOM 1558 O O . GLU A 1 188 ? 1.080 -29.790 -10.320 1.00 52.69 188 GLU A O 1
ATOM 1563 N N . ALA A 1 189 ? -0.617 -29.548 -8.883 1.00 52.47 189 ALA A N 1
ATOM 1564 C CA . ALA A 1 189 ? -1.228 -28.429 -9.612 1.00 52.47 189 ALA A CA 1
ATOM 1565 C C . ALA A 1 189 ? -0.330 -27.178 -9.619 1.00 52.47 189 ALA A C 1
ATOM 1567 O O . ALA A 1 189 ? -0.321 -26.412 -10.579 1.00 52.47 189 ALA A O 1
ATOM 1568 N N . TYR A 1 190 ? 0.490 -27.016 -8.577 1.00 48.72 190 TYR A N 1
ATOM 1569 C CA . TYR A 1 190 ? 1.432 -25.906 -8.448 1.00 48.72 190 TYR A CA 1
ATOM 1570 C C . TYR A 1 190 ? 2.786 -26.146 -9.123 1.00 48.72 190 TYR A C 1
ATOM 1572 O O . TYR A 1 190 ? 3.487 -25.173 -9.384 1.00 48.72 190 TYR A O 1
ATOM 1580 N N . LYS A 1 191 ? 3.122 -27.387 -9.516 1.00 50.34 191 LYS A N 1
ATOM 1581 C CA . LYS A 1 191 ? 4.255 -27.633 -10.432 1.00 50.34 191 LYS A CA 1
ATOM 1582 C C . LYS A 1 191 ? 4.030 -26.997 -11.814 1.00 50.34 191 LYS A C 1
ATOM 1584 O O . LYS A 1 191 ? 4.980 -26.873 -12.576 1.00 50.34 191 LYS A O 1
ATOM 1589 N N . HIS A 1 192 ? 2.796 -26.602 -12.143 1.00 46.66 192 HIS A N 1
ATOM 1590 C CA . HIS A 1 192 ? 2.457 -25.897 -13.384 1.00 46.66 192 HIS A CA 1
ATOM 1591 C C . HIS A 1 192 ? 2.169 -24.400 -13.212 1.00 46.66 192 HIS A C 1
ATOM 1593 O O . HIS A 1 192 ? 2.211 -23.666 -14.193 1.00 46.66 192 HIS A O 1
ATOM 1599 N N . THR A 1 193 ? 1.938 -23.905 -11.992 1.00 45.94 193 THR A N 1
ATOM 1600 C CA . THR A 1 193 ? 1.858 -22.453 -11.727 1.00 45.94 193 THR A CA 1
ATOM 1601 C C . THR A 1 193 ? 3.211 -21.838 -11.369 1.00 45.94 193 THR A C 1
ATOM 1603 O O . THR A 1 193 ? 3.360 -20.619 -11.446 1.00 45.94 193 THR A O 1
ATOM 1606 N N . ASP A 1 194 ? 4.207 -22.672 -11.053 1.00 44.72 194 ASP A N 1
ATOM 1607 C CA . ASP A 1 194 ? 5.629 -22.303 -10.994 1.00 44.72 194 ASP A CA 1
ATOM 1608 C C . ASP A 1 194 ? 6.290 -22.299 -12.388 1.00 44.72 194 ASP A C 1
ATOM 1610 O O . ASP A 1 194 ? 7.506 -22.312 -12.527 1.00 44.72 194 ASP A O 1
ATOM 1614 N N . ASP A 1 195 ? 5.472 -22.242 -13.444 1.00 39.28 195 ASP A N 1
ATOM 1615 C CA . ASP A 1 195 ? 5.901 -21.904 -14.803 1.00 39.28 195 ASP A CA 1
ATOM 1616 C C . ASP A 1 195 ? 5.808 -20.385 -15.049 1.00 39.28 195 ASP A C 1
ATOM 1618 O O . ASP A 1 195 ? 5.769 -19.901 -16.182 1.00 39.28 195 ASP A O 1
ATOM 1622 N N . ARG A 1 196 ? 5.875 -19.578 -13.975 1.00 42.50 196 ARG A N 1
ATOM 1623 C CA . ARG A 1 196 ? 6.648 -18.339 -14.081 1.00 42.50 196 ARG A CA 1
ATOM 1624 C C . ARG A 1 196 ? 8.090 -18.775 -14.253 1.00 42.50 196 ARG A C 1
ATOM 1626 O O . ARG A 1 196 ? 8.873 -18.739 -13.309 1.00 42.50 196 ARG A O 1
ATOM 1633 N N . GLN A 1 197 ? 8.426 -19.145 -15.489 1.00 38.56 197 GLN A N 1
ATOM 1634 C CA . GLN A 1 197 ? 9.767 -18.975 -16.002 1.00 38.56 197 GLN A CA 1
ATOM 1635 C C . GLN A 1 197 ? 10.224 -17.634 -15.450 1.00 38.56 197 GLN A C 1
ATOM 1637 O O . GLN A 1 197 ? 9.666 -16.590 -15.798 1.00 38.56 197 GLN A O 1
ATOM 1642 N N . ALA A 1 198 ? 11.161 -17.670 -14.502 1.00 40.28 198 ALA A N 1
ATOM 1643 C CA . ALA A 1 198 ? 11.986 -16.524 -14.234 1.00 40.28 198 ALA A CA 1
ATOM 1644 C C . ALA A 1 198 ? 12.541 -16.195 -15.611 1.00 40.28 198 ALA A C 1
ATOM 1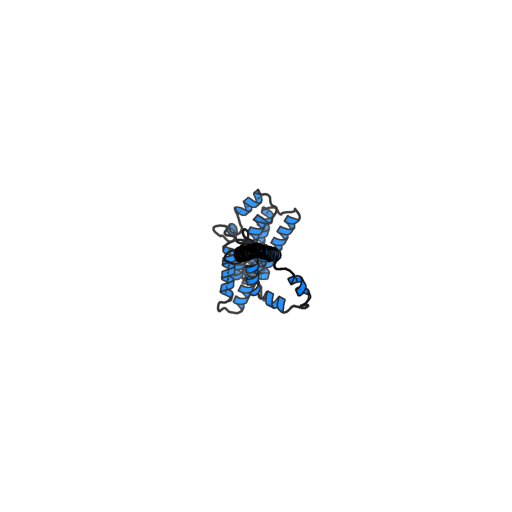646 O O . ALA A 1 198 ? 13.410 -16.904 -16.121 1.00 40.28 198 ALA A O 1
ATOM 1647 N N . VAL A 1 199 ? 11.929 -15.215 -16.277 1.00 39.50 199 VAL A N 1
ATOM 1648 C CA . VAL A 1 199 ? 12.463 -14.675 -17.506 1.00 39.50 199 VAL A CA 1
ATOM 1649 C C . VAL A 1 199 ? 13.714 -13.985 -17.009 1.00 39.50 199 VAL A C 1
ATOM 1651 O O . VAL A 1 199 ? 13.691 -12.836 -16.581 1.00 39.50 199 VAL A O 1
ATOM 1654 N N . TYR A 1 200 ? 14.793 -14.760 -16.938 1.00 41.81 200 TYR A N 1
ATOM 1655 C CA . TYR A 1 200 ? 16.145 -14.287 -16.775 1.00 41.81 200 TYR A CA 1
ATOM 1656 C C . TYR A 1 200 ? 16.392 -13.471 -18.043 1.00 41.81 200 TYR A C 1
ATOM 1658 O O . TYR A 1 200 ? 16.966 -13.946 -19.019 1.00 41.81 200 TYR A O 1
ATOM 1666 N N . THR A 1 201 ? 15.918 -12.226 -18.056 1.00 37.09 201 THR A N 1
ATOM 1667 C CA . THR A 1 201 ? 16.284 -11.196 -19.026 1.00 37.09 201 THR A CA 1
ATOM 1668 C C . THR A 1 201 ? 17.704 -10.714 -18.723 1.00 37.09 201 THR A C 1
ATOM 1670 O O . THR A 1 201 ? 18.020 -9.531 -18.777 1.00 37.09 201 THR A O 1
ATOM 1673 N N . PHE A 1 202 ? 18.619 -11.644 -18.436 1.00 45.44 202 PHE A N 1
ATOM 1674 C CA . PHE A 1 202 ? 20.026 -11.404 -18.684 1.00 45.44 202 PHE A CA 1
ATOM 1675 C C . PHE A 1 202 ? 20.170 -11.483 -20.204 1.00 45.44 202 PHE A C 1
ATOM 1677 O O . PHE A 1 202 ? 20.212 -12.568 -20.777 1.00 45.44 202 PHE A O 1
ATOM 1684 N N . GLY A 1 203 ? 20.092 -10.315 -20.848 1.00 48.72 203 GLY A N 1
ATOM 1685 C CA . GLY A 1 203 ? 19.868 -10.084 -22.282 1.00 48.72 203 GLY A CA 1
ATOM 1686 C C . GLY A 1 203 ? 20.913 -10.632 -23.260 1.00 48.72 203 GLY A C 1
ATOM 1687 O O . GLY A 1 203 ? 21.019 -10.128 -24.373 1.00 48.72 203 GLY A O 1
ATOM 1688 N N . TRP A 1 204 ? 21.658 -11.667 -22.887 1.00 49.75 204 TRP A N 1
ATOM 1689 C CA . TRP A 1 204 ? 22.470 -12.493 -23.767 1.00 49.75 204 TRP A CA 1
ATOM 1690 C C . TRP A 1 204 ? 21.963 -13.931 -23.689 1.00 49.75 204 TRP A C 1
ATOM 1692 O O . TRP A 1 204 ? 22.239 -14.670 -22.748 1.00 49.75 204 TRP A O 1
ATOM 1702 N N . THR A 1 205 ? 21.200 -14.342 -24.700 1.00 69.69 205 THR A N 1
ATOM 1703 C CA . THR A 1 205 ? 20.769 -15.738 -24.831 1.00 69.69 205 THR A CA 1
ATOM 1704 C C . THR A 1 205 ? 21.990 -16.669 -24.858 1.00 69.69 205 THR A C 1
ATOM 1706 O O . THR A 1 205 ? 23.026 -16.340 -25.436 1.00 69.69 205 THR A O 1
ATOM 1709 N N . ILE A 1 206 ? 21.877 -17.880 -24.310 1.00 77.62 206 ILE A N 1
ATOM 1710 C CA . ILE A 1 206 ? 22.924 -18.916 -24.439 1.00 77.62 206 ILE A CA 1
ATOM 1711 C C . ILE A 1 206 ? 23.332 -19.109 -25.914 1.00 77.62 206 ILE A C 1
ATOM 1713 O O . ILE A 1 206 ? 24.500 -19.340 -26.217 1.00 77.62 206 ILE A O 1
ATOM 1717 N N . LYS A 1 207 ? 22.390 -18.908 -26.846 1.00 74.44 207 LYS A N 1
ATOM 1718 C CA . LYS A 1 207 ? 22.614 -18.948 -28.298 1.00 74.44 207 LYS A CA 1
ATOM 1719 C C . LYS A 1 207 ? 23.617 -17.891 -28.779 1.00 74.44 207 LYS A C 1
ATOM 1721 O O . LYS A 1 207 ? 24.456 -18.205 -29.617 1.00 74.44 207 LYS A O 1
ATOM 1726 N N . THR A 1 208 ? 23.582 -16.673 -28.234 1.00 80.06 208 THR A N 1
ATOM 1727 C CA . THR A 1 208 ? 24.553 -15.613 -28.562 1.00 80.06 208 THR A CA 1
ATOM 1728 C C . THR A 1 208 ? 25.947 -15.909 -28.006 1.00 80.06 208 THR A C 1
ATOM 1730 O O . THR A 1 208 ? 26.920 -15.756 -28.739 1.00 80.06 208 THR A O 1
ATOM 1733 N N . CYS A 1 209 ? 26.067 -16.435 -26.780 1.00 83.94 209 CYS A N 1
ATOM 1734 C CA . CYS A 1 209 ? 27.362 -16.907 -26.264 1.00 83.94 209 CYS A CA 1
ATOM 1735 C C . CYS A 1 209 ? 27.938 -18.041 -27.120 1.00 83.94 209 CYS A C 1
ATOM 1737 O O . CYS A 1 209 ? 29.124 -18.029 -27.446 1.00 83.94 209 CYS A O 1
ATOM 1739 N N . LEU A 1 210 ? 27.095 -18.998 -27.521 1.00 89.69 210 LEU A N 1
ATOM 1740 C CA . LEU A 1 210 ? 27.510 -20.123 -28.354 1.00 89.69 210 LEU A CA 1
ATOM 1741 C C . LEU A 1 210 ? 27.984 -19.651 -29.737 1.00 89.69 210 LEU A C 1
ATOM 1743 O O . LEU A 1 210 ? 29.017 -20.105 -30.216 1.00 89.69 210 LEU A O 1
ATOM 1747 N N . ALA A 1 211 ? 27.276 -18.698 -30.350 1.00 90.00 211 ALA A N 1
ATOM 1748 C CA . ALA A 1 211 ? 27.663 -18.120 -31.634 1.00 90.00 211 ALA A CA 1
ATOM 1749 C C . ALA A 1 211 ? 29.016 -17.391 -31.562 1.00 90.00 211 ALA A C 1
ATOM 1751 O O . ALA A 1 211 ? 29.843 -17.553 -32.459 1.00 90.00 211 ALA A O 1
ATOM 1752 N N . VAL A 1 212 ? 29.277 -16.644 -30.482 1.00 91.94 212 VAL A N 1
ATOM 1753 C CA . VAL A 1 212 ? 30.573 -15.977 -30.263 1.00 91.94 212 VAL A CA 1
ATOM 1754 C C . VAL A 1 212 ? 31.695 -17.003 -30.088 1.00 91.94 212 VAL A C 1
ATOM 1756 O O . VAL A 1 212 ? 32.738 -16.875 -30.725 1.00 91.94 212 VAL A O 1
ATOM 1759 N N . LEU A 1 213 ? 31.478 -18.053 -29.289 1.00 94.69 213 LEU A N 1
ATOM 1760 C CA . LEU A 1 213 ? 32.467 -19.120 -29.098 1.00 94.69 213 LEU A CA 1
ATOM 1761 C C . LEU A 1 213 ? 32.773 -19.870 -30.401 1.00 94.69 213 LEU A C 1
ATOM 1763 O O . LEU A 1 213 ? 33.940 -20.115 -30.703 1.00 94.69 213 LEU A O 1
ATOM 1767 N N . ILE A 1 214 ? 31.748 -20.175 -31.203 1.00 95.81 214 ILE A N 1
ATOM 1768 C CA . ILE A 1 214 ? 31.918 -20.784 -32.530 1.00 95.81 214 ILE A CA 1
ATOM 1769 C C . ILE A 1 214 ? 32.712 -19.847 -33.447 1.00 95.81 214 ILE A C 1
ATOM 1771 O O . ILE A 1 214 ? 33.633 -20.296 -34.126 1.00 95.81 214 ILE A O 1
ATOM 1775 N N . GLY A 1 215 ? 32.413 -18.545 -33.432 1.00 95.75 215 GLY A N 1
ATOM 1776 C CA . GLY A 1 215 ? 33.155 -17.547 -34.203 1.00 95.75 215 GLY A CA 1
ATOM 1777 C C . GLY A 1 215 ? 34.644 -17.506 -33.845 1.00 95.75 215 GLY A C 1
ATOM 1778 O O . GLY A 1 215 ? 35.490 -17.514 -34.739 1.00 95.75 215 GLY A O 1
ATOM 1779 N N . ILE A 1 216 ? 34.975 -17.537 -32.551 1.00 96.25 216 ILE A N 1
ATOM 1780 C CA . ILE A 1 216 ? 36.365 -17.578 -32.069 1.00 96.25 216 ILE A CA 1
ATOM 1781 C C . ILE A 1 216 ? 37.057 -18.877 -32.507 1.00 96.25 216 ILE A C 1
ATOM 1783 O O . ILE A 1 216 ? 38.183 -18.835 -33.004 1.00 96.25 216 ILE A O 1
ATOM 1787 N N . ALA A 1 217 ? 36.387 -20.025 -32.382 1.00 96.38 217 ALA A N 1
ATOM 1788 C CA . ALA A 1 217 ? 36.941 -21.318 -32.785 1.00 96.38 217 ALA A CA 1
ATOM 1789 C C . ALA A 1 217 ? 37.209 -21.399 -34.300 1.00 96.38 217 ALA A C 1
ATOM 1791 O O . ALA A 1 217 ? 38.258 -21.898 -34.723 1.00 96.38 217 ALA A O 1
ATOM 1792 N N . LEU A 1 218 ? 36.299 -20.868 -35.124 1.00 96.62 218 LEU A N 1
ATOM 1793 C CA . LEU A 1 218 ? 36.478 -20.786 -36.576 1.00 96.62 218 LEU A CA 1
ATOM 1794 C C . LEU A 1 218 ? 37.645 -19.868 -36.941 1.00 96.62 218 LEU A C 1
ATOM 1796 O O . LEU A 1 218 ? 38.488 -20.243 -37.755 1.00 96.62 218 LEU A O 1
ATOM 1800 N N . MET A 1 219 ? 37.737 -18.702 -36.301 1.00 95.81 219 MET A N 1
ATOM 1801 C CA . MET A 1 219 ? 38.840 -17.765 -36.510 1.00 95.81 219 MET A CA 1
ATOM 1802 C C . MET A 1 219 ? 40.190 -18.410 -36.177 1.00 95.81 219 MET A C 1
ATOM 1804 O O . MET A 1 219 ? 41.115 -18.346 -36.987 1.00 95.81 219 MET A O 1
ATOM 1808 N N . TYR A 1 220 ? 40.286 -19.094 -35.034 1.00 97.12 220 TYR A N 1
ATOM 1809 C CA . TYR A 1 220 ? 41.496 -19.815 -34.637 1.00 97.12 220 TYR A CA 1
ATOM 1810 C C . TYR A 1 220 ? 41.864 -20.912 -35.644 1.00 97.12 220 TYR A C 1
ATOM 1812 O O . TYR A 1 220 ? 43.019 -21.031 -36.044 1.00 97.12 220 TYR A O 1
ATOM 1820 N N . SER A 1 221 ? 40.872 -21.664 -36.124 1.00 94.50 221 SER A N 1
ATOM 1821 C CA . SER A 1 221 ? 41.079 -22.726 -37.116 1.00 94.50 221 SER A CA 1
ATOM 1822 C C . SER A 1 221 ? 41.624 -22.184 -38.443 1.00 94.50 221 SER A C 1
ATOM 1824 O O . SER A 1 221 ? 42.540 -22.773 -39.016 1.00 94.50 221 SER A O 1
ATOM 1826 N N . ILE A 1 222 ? 41.121 -21.036 -38.910 1.00 96.31 222 ILE A N 1
ATOM 1827 C CA . ILE A 1 222 ? 41.595 -20.382 -40.141 1.00 96.31 222 ILE A CA 1
ATOM 1828 C C . ILE A 1 222 ? 43.041 -19.895 -39.981 1.00 96.31 222 ILE A C 1
ATOM 1830 O O . ILE A 1 222 ? 43.871 -20.105 -40.871 1.00 96.31 222 ILE A O 1
ATOM 1834 N N . VAL A 1 223 ? 43.373 -19.272 -38.847 1.00 96.12 223 VAL A N 1
ATOM 1835 C CA . VAL A 1 223 ? 44.742 -18.804 -38.573 1.00 96.12 223 VAL A CA 1
ATOM 1836 C C . VAL A 1 223 ? 45.712 -19.983 -38.520 1.00 96.12 223 VAL A C 1
ATOM 1838 O O . VAL A 1 223 ? 46.753 -19.952 -39.177 1.00 96.12 223 VAL A O 1
ATOM 1841 N N . THR A 1 224 ? 45.360 -21.058 -37.819 1.00 96.06 224 THR A N 1
ATOM 1842 C CA . THR A 1 224 ? 46.205 -22.256 -37.746 1.00 96.06 224 THR A CA 1
ATOM 1843 C C . THR A 1 224 ? 46.378 -22.910 -39.117 1.00 96.06 224 THR A C 1
ATOM 1845 O O . THR A 1 224 ? 47.503 -23.239 -39.490 1.00 96.06 224 THR A O 1
ATOM 1848 N N . TRP A 1 225 ? 45.311 -23.034 -39.914 1.00 96.38 225 TRP A N 1
ATOM 1849 C CA . TRP A 1 225 ? 45.385 -23.607 -41.263 1.00 96.38 225 TRP A CA 1
ATOM 1850 C C . TRP A 1 225 ? 46.278 -22.785 -42.202 1.00 96.38 225 TRP A C 1
ATOM 1852 O O . TRP A 1 225 ? 47.151 -23.333 -42.876 1.00 96.38 225 TRP A O 1
ATOM 1862 N N . THR A 1 226 ? 46.117 -21.460 -42.210 1.00 95.38 226 THR A N 1
ATOM 1863 C CA . THR A 1 226 ? 46.944 -20.573 -43.047 1.00 95.38 226 THR A CA 1
ATOM 1864 C C . THR A 1 226 ? 48.410 -20.586 -42.628 1.00 95.38 226 THR A C 1
ATOM 1866 O O . THR A 1 226 ? 49.292 -20.617 -43.486 1.00 95.38 226 THR A O 1
ATOM 1869 N N . THR A 1 227 ? 48.682 -20.609 -41.323 1.00 94.00 227 THR A N 1
ATOM 1870 C CA . THR A 1 227 ? 50.048 -20.679 -40.789 1.00 94.00 227 THR A CA 1
ATOM 1871 C C . THR A 1 227 ? 50.708 -22.004 -41.155 1.00 94.00 227 THR A C 1
ATOM 1873 O O . THR A 1 227 ? 51.831 -22.008 -41.656 1.00 94.00 227 THR A O 1
ATOM 1876 N N . TRP A 1 228 ? 49.988 -23.119 -41.000 1.00 94.06 228 TRP A N 1
ATOM 1877 C CA . TRP A 1 228 ? 50.468 -24.440 -41.400 1.00 94.06 228 TRP A CA 1
ATOM 1878 C C . TRP A 1 228 ? 50.822 -24.484 -42.885 1.00 94.06 228 TRP A C 1
ATOM 1880 O O . TRP A 1 228 ? 51.916 -24.913 -43.238 1.00 94.06 228 TRP A O 1
ATOM 1890 N N . HIS A 1 229 ? 49.936 -23.980 -43.747 1.00 93.12 229 HIS A N 1
ATOM 1891 C CA . HIS A 1 229 ? 50.132 -23.982 -45.196 1.00 93.12 229 HIS A CA 1
ATOM 1892 C C . HIS A 1 229 ? 51.314 -23.105 -45.642 1.00 93.12 229 HIS A C 1
ATOM 1894 O O . HIS A 1 229 ? 51.957 -23.399 -46.650 1.00 93.12 229 HIS A O 1
ATOM 1900 N N . ARG A 1 230 ? 51.608 -22.017 -44.920 1.00 91.75 230 ARG A N 1
ATOM 1901 C CA . ARG A 1 230 ? 52.816 -21.212 -45.168 1.00 91.75 230 ARG A CA 1
ATOM 1902 C C . ARG A 1 230 ? 54.072 -21.991 -44.787 1.00 91.75 230 ARG A C 1
ATOM 1904 O O . ARG A 1 230 ? 54.938 -22.170 -45.629 1.00 91.75 230 ARG A O 1
ATOM 1911 N N . LEU A 1 231 ? 54.096 -22.565 -43.584 1.00 90.81 231 LEU A N 1
ATOM 1912 C CA . LEU A 1 231 ? 55.214 -23.385 -43.106 1.00 90.81 231 LEU A CA 1
ATOM 1913 C C . LEU A 1 231 ? 55.506 -24.582 -44.019 1.00 90.81 231 LEU A C 1
ATOM 1915 O O . LEU A 1 231 ? 56.666 -24.885 -44.276 1.00 90.81 231 LEU A O 1
ATOM 1919 N N . THR A 1 232 ? 54.477 -25.260 -44.536 1.00 92.88 232 THR A N 1
ATOM 1920 C CA . THR A 1 232 ? 54.696 -26.408 -45.436 1.00 92.88 232 THR A CA 1
ATOM 1921 C C . THR A 1 232 ? 55.253 -25.990 -46.792 1.00 92.88 232 THR A C 1
ATOM 1923 O O . THR A 1 232 ? 56.066 -26.723 -47.348 1.00 92.88 232 THR A O 1
ATOM 1926 N N . LYS A 1 233 ? 54.857 -24.821 -47.312 1.00 91.06 233 LYS A N 1
ATOM 1927 C CA . LYS A 1 233 ? 55.438 -24.270 -48.544 1.00 91.06 233 LYS A CA 1
ATOM 1928 C C . LYS A 1 233 ? 56.909 -23.934 -48.361 1.00 91.06 233 LYS A C 1
ATOM 1930 O O . LYS A 1 233 ? 57.721 -24.412 -49.140 1.00 91.06 233 LYS A O 1
ATOM 1935 N N . ASP A 1 234 ? 57.248 -23.231 -47.283 1.00 89.00 234 ASP A N 1
ATOM 1936 C CA . ASP A 1 234 ? 58.634 -22.854 -47.001 1.00 89.00 234 ASP A CA 1
ATOM 1937 C C . ASP A 1 234 ? 59.538 -24.094 -46.865 1.00 89.00 234 ASP A C 1
ATOM 1939 O O . ASP A 1 234 ? 60.651 -24.125 -47.386 1.00 89.00 234 ASP A O 1
ATOM 1943 N N . VAL A 1 235 ? 59.049 -25.158 -46.214 1.00 90.56 235 VAL A N 1
ATOM 1944 C CA . VAL A 1 235 ? 59.788 -26.427 -46.097 1.00 90.56 235 VAL A CA 1
ATOM 1945 C C . VAL A 1 235 ? 59.951 -27.119 -47.452 1.00 90.56 235 VAL A C 1
ATOM 1947 O O . VAL A 1 235 ? 61.035 -27.635 -47.731 1.00 90.56 235 VAL A O 1
ATOM 1950 N N . ASN A 1 236 ? 58.911 -27.137 -48.292 1.00 90.50 236 ASN A N 1
ATOM 1951 C CA . ASN A 1 236 ? 58.989 -27.760 -49.613 1.00 90.50 236 ASN A CA 1
ATOM 1952 C C . ASN A 1 236 ? 59.948 -26.999 -50.540 1.00 90.50 236 ASN A C 1
ATOM 1954 O O . ASN A 1 236 ? 60.782 -27.620 -51.192 1.00 90.50 236 ASN A O 1
ATOM 1958 N N . ASP A 1 237 ? 59.908 -25.666 -50.518 1.00 89.44 237 ASP A N 1
ATOM 1959 C CA . ASP A 1 237 ? 60.794 -24.816 -51.318 1.00 89.44 237 ASP A CA 1
ATOM 1960 C C . ASP A 1 237 ? 62.267 -25.002 -50.904 1.00 89.44 237 ASP A C 1
ATOM 1962 O O . ASP A 1 237 ? 63.151 -25.124 -51.754 1.00 89.44 237 ASP A O 1
ATOM 1966 N N . ILE A 1 238 ? 62.548 -25.104 -49.598 1.00 90.75 238 ILE A N 1
ATOM 1967 C CA . ILE A 1 238 ? 63.901 -25.398 -49.090 1.00 90.75 238 ILE A CA 1
ATOM 1968 C C . ILE A 1 238 ? 64.354 -26.806 -49.500 1.00 90.75 238 ILE A C 1
ATOM 1970 O O . ILE A 1 238 ? 65.526 -27.007 -49.835 1.00 90.75 238 ILE A O 1
ATOM 1974 N N . ALA A 1 239 ? 63.455 -27.793 -49.464 1.00 88.50 239 ALA A N 1
ATOM 1975 C CA . ALA A 1 239 ? 63.768 -29.157 -49.879 1.00 88.50 239 ALA A CA 1
ATOM 1976 C C . ALA A 1 239 ? 64.099 -29.223 -51.379 1.00 88.50 239 ALA A C 1
ATOM 1978 O O . ALA A 1 239 ? 65.120 -29.804 -51.749 1.00 88.50 239 ALA A O 1
ATOM 1979 N N . GLU A 1 240 ? 63.303 -28.572 -52.230 1.00 91.56 240 GLU A N 1
ATOM 1980 C CA . GLU A 1 240 ? 63.548 -28.490 -53.674 1.00 91.56 240 GLU A CA 1
ATOM 1981 C C . GLU A 1 240 ? 64.866 -27.770 -53.994 1.00 91.56 240 GLU A C 1
ATOM 1983 O O . GLU A 1 240 ? 65.640 -28.253 -54.824 1.00 91.56 240 GLU A O 1
ATOM 1988 N N . GLN A 1 241 ? 65.184 -26.676 -53.294 1.00 90.69 241 GLN A N 1
ATOM 1989 C CA . GLN A 1 241 ? 66.467 -25.981 -53.452 1.00 90.69 241 GLN A CA 1
ATOM 1990 C C . GLN A 1 241 ? 67.661 -26.872 -53.101 1.00 90.69 241 GLN A C 1
ATOM 1992 O O . GLN A 1 241 ? 68.638 -26.906 -53.852 1.00 90.69 241 GLN A O 1
ATOM 1997 N N . LYS A 1 242 ? 67.586 -27.623 -51.994 1.00 89.12 242 LYS A N 1
ATOM 1998 C CA . LYS A 1 242 ? 68.655 -28.555 -51.606 1.00 89.12 242 LYS A CA 1
ATOM 1999 C C . LYS A 1 242 ? 68.819 -29.686 -52.615 1.00 89.12 242 LYS A C 1
ATOM 2001 O O . LYS A 1 242 ? 69.948 -29.998 -52.978 1.00 89.12 242 LYS A O 1
ATOM 2006 N N . ILE A 1 243 ? 67.718 -30.253 -53.114 1.00 89.75 243 ILE A N 1
ATOM 2007 C CA . ILE A 1 243 ? 67.762 -31.288 -54.158 1.00 89.75 243 ILE A CA 1
ATOM 2008 C C . ILE A 1 243 ? 68.440 -30.737 -55.421 1.00 89.75 243 ILE A C 1
ATOM 2010 O O . ILE A 1 243 ? 69.330 -31.387 -55.967 1.00 89.75 243 ILE A O 1
ATOM 2014 N N . GLN A 1 244 ? 68.093 -29.522 -55.858 1.00 89.44 244 GLN A N 1
ATOM 2015 C CA . GLN A 1 244 ? 68.725 -28.896 -57.026 1.00 89.44 244 GLN A CA 1
ATOM 2016 C C . GLN A 1 244 ? 70.213 -28.585 -56.817 1.00 89.44 244 GLN A C 1
ATOM 2018 O O . GLN A 1 244 ? 70.992 -28.714 -57.762 1.00 89.44 244 GLN A O 1
ATOM 2023 N N . GLN A 1 245 ? 70.627 -28.189 -55.609 1.00 87.88 245 GLN A N 1
ATOM 2024 C CA . GLN A 1 245 ? 72.043 -27.985 -55.285 1.00 87.88 245 GLN A CA 1
ATOM 2025 C C . GLN A 1 245 ? 72.834 -29.293 -55.369 1.00 87.88 245 GLN A C 1
ATOM 2027 O O . GLN A 1 245 ? 73.853 -29.330 -56.052 1.00 87.88 245 GLN A O 1
ATOM 2032 N N . THR A 1 246 ? 72.337 -30.376 -54.766 1.00 88.06 246 THR A N 1
ATOM 2033 C CA . THR A 1 246 ? 73.016 -31.681 -54.805 1.00 88.06 246 THR A CA 1
ATOM 2034 C C . THR A 1 246 ? 73.124 -32.239 -56.226 1.00 88.06 246 THR A C 1
ATOM 2036 O O . THR A 1 246 ? 74.160 -32.792 -56.584 1.00 88.06 246 THR A O 1
ATOM 2039 N N . VAL A 1 247 ? 72.094 -32.063 -57.063 1.00 87.25 247 VAL A N 1
ATOM 2040 C CA . VAL A 1 247 ? 72.152 -32.463 -58.482 1.00 87.25 247 VAL A CA 1
ATOM 2041 C C . VAL A 1 247 ? 73.221 -31.662 -59.238 1.00 87.25 247 VAL A C 1
ATOM 2043 O O . VAL A 1 247 ? 74.024 -32.253 -59.953 1.00 87.25 247 VAL A O 1
ATOM 2046 N N . ARG A 1 248 ? 73.301 -30.339 -59.033 1.00 80.06 248 ARG A N 1
ATOM 2047 C CA . ARG A 1 248 ? 74.330 -29.498 -59.675 1.00 80.06 248 ARG A CA 1
ATOM 2048 C C . ARG A 1 248 ? 75.752 -29.857 -59.244 1.00 80.06 248 ARG A C 1
ATOM 2050 O O . ARG A 1 248 ? 76.644 -29.859 -60.083 1.00 80.06 248 ARG A O 1
ATOM 2057 N N . GLU A 1 249 ? 75.966 -30.150 -57.963 1.00 84.69 249 GLU A N 1
ATOM 2058 C CA . GLU A 1 249 ? 77.274 -30.581 -57.448 1.00 84.69 249 GLU A CA 1
ATOM 2059 C C . GLU A 1 249 ? 77.706 -31.927 -58.058 1.00 84.69 249 GLU A C 1
ATOM 2061 O O . GLU A 1 249 ? 78.872 -32.092 -58.432 1.00 84.69 249 GLU A O 1
ATOM 2066 N N . ALA A 1 250 ? 76.767 -32.864 -58.230 1.00 80.50 250 ALA A N 1
ATOM 2067 C CA . ALA A 1 250 ? 77.024 -34.143 -58.889 1.00 80.50 250 ALA A CA 1
ATOM 2068 C C . ALA A 1 250 ? 77.419 -33.972 -60.369 1.00 80.50 250 ALA A C 1
ATOM 2070 O O . ALA A 1 250 ? 78.395 -34.584 -60.800 1.00 80.50 250 ALA A O 1
ATOM 2071 N N . ASP A 1 251 ? 76.738 -33.092 -61.113 1.00 78.44 251 ASP A N 1
ATOM 2072 C CA . ASP A 1 251 ? 77.042 -32.810 -62.526 1.00 78.44 251 ASP A CA 1
ATOM 2073 C C . ASP A 1 251 ? 78.410 -32.128 -62.726 1.00 78.44 251 ASP A C 1
ATOM 2075 O O . ASP A 1 251 ? 79.034 -32.295 -63.769 1.00 78.44 251 ASP A O 1
ATOM 2079 N N . THR A 1 252 ? 78.911 -31.366 -61.746 1.00 75.31 252 THR A N 1
ATOM 2080 C CA . THR A 1 252 ? 80.236 -30.716 -61.838 1.00 75.31 252 THR A CA 1
ATOM 2081 C C . THR A 1 252 ? 81.422 -31.628 -61.515 1.00 75.31 252 THR A C 1
ATOM 2083 O O . THR A 1 252 ? 82.563 -31.226 -61.744 1.00 75.31 252 THR A O 1
ATOM 2086 N N . THR A 1 253 ? 81.180 -32.821 -60.962 1.00 71.44 253 THR A N 1
ATOM 2087 C CA . THR A 1 253 ? 82.240 -33.727 -60.471 1.00 71.44 253 THR A CA 1
ATOM 2088 C C . THR A 1 253 ? 82.434 -34.974 -61.355 1.00 71.44 253 THR A C 1
ATOM 2090 O O . THR A 1 253 ? 83.342 -35.763 -61.090 1.00 71.44 253 THR A O 1
ATOM 2093 N N . GLY A 1 254 ? 81.599 -35.165 -62.385 1.00 56.09 254 GLY A N 1
ATOM 2094 C CA . GLY A 1 254 ? 81.715 -36.233 -63.392 1.00 56.09 254 GLY A CA 1
ATOM 2095 C C . GLY A 1 254 ? 82.334 -35.745 -64.693 1.00 56.09 254 GLY A C 1
ATOM 2096 O O . GLY A 1 254 ? 83.146 -36.507 -65.263 1.00 56.09 254 GLY A O 1
#

Foldseek 3Di:
DQDFPCVLLVVLVVVLVVQLVCQVVVNHDDLVVLVVVNVVSLVVSCVVCVVNVNNVLSLLLVVLSQLLSLVCQLPRRPDDPVSSVVCQVPGCCCVVVVDPHCLSQPVLVVSLVVLVVVLPDPDDPVVNSSSLSSLVSSLVSVVSPRQRPCVVPQPHDDVHDHSVRVSVVSVVSHCVVVVVVVPCPDPPVVVVVVVPPPPPPPVQDPVNVVVVVVVVVVVVVVVVVVVVVVVVVVVVVVVVVVVVVVVVVVVVPD

Secondary structure (DSSP, 8-state):
----HHHHHHHHHHHHHHHHHHHHTT-PPPHHHHHHHHHHHHHHHHHHHHHTT-HHHHHHHHHHHHHHHHHHHHHTS---HHHHHHHHHT-HHHHTS--SS--THHHHHHHHHHHHHHHTSS--HHHHHHHHHHHHHHHHHHHTT--GGGGGGTTS-BTTB-HHHHHHHHHHTSHHHHHHHH--S-TTGGGTT---------SS-HHHHHHHHHHHHHHHHHHHHHHHHHHHHHHHHHHHHHHHHHHHHHHHH-

pLDDT: mean 83.72, std 14.96, range [37.09, 97.69]